Protein AF-A0A943JXM9-F1 (afdb_monomer)

Structure (mmCIF, N/CA/C/O backbone):
data_AF-A0A943JXM9-F1
#
_entry.id   AF-A0A943JXM9-F1
#
loop_
_atom_site.group_PDB
_atom_site.id
_atom_site.type_symbol
_atom_site.label_atom_id
_atom_site.label_alt_id
_atom_site.label_comp_id
_atom_site.label_asym_id
_atom_site.label_entity_id
_atom_site.label_seq_id
_atom_site.pdbx_PDB_ins_code
_atom_site.Cartn_x
_atom_site.Cartn_y
_atom_site.Cartn_z
_atom_site.occupancy
_atom_site.B_iso_or_equiv
_atom_site.auth_seq_id
_atom_site.auth_comp_id
_atom_site.auth_asym_id
_atom_site.auth_atom_id
_atom_site.pdbx_PDB_model_num
ATOM 1 N N . ILE A 1 1 ? 40.568 27.240 -37.301 1.00 51.12 1 ILE A N 1
ATOM 2 C CA . ILE A 1 1 ? 39.571 28.341 -37.347 1.00 51.12 1 ILE A CA 1
ATOM 3 C C . ILE A 1 1 ? 38.681 28.241 -38.597 1.00 51.12 1 ILE A C 1
ATOM 5 O O . ILE A 1 1 ? 37.474 28.136 -38.447 1.00 51.12 1 ILE A O 1
ATOM 9 N N . TRP A 1 2 ? 39.238 28.120 -39.808 1.00 40.12 2 TRP A N 1
ATOM 10 C CA . TRP A 1 2 ? 38.457 28.053 -41.062 1.00 40.12 2 TRP A CA 1
ATOM 11 C C . TRP A 1 2 ? 37.546 26.817 -41.264 1.00 40.12 2 TRP A C 1
ATOM 13 O O . TRP A 1 2 ? 36.494 26.941 -41.883 1.00 40.12 2 TRP A O 1
ATOM 23 N N . LYS A 1 3 ? 37.873 25.637 -40.709 1.00 48.12 3 LYS A N 1
ATOM 24 C CA . LYS A 1 3 ? 36.998 24.442 -40.805 1.00 48.12 3 LYS A CA 1
ATOM 25 C C . LYS A 1 3 ? 35.689 24.567 -40.007 1.00 48.12 3 LYS A C 1
ATOM 27 O O . LYS A 1 3 ? 34.666 24.054 -40.442 1.00 48.12 3 LYS A O 1
ATOM 32 N N . ASN A 1 4 ? 35.702 25.288 -38.883 1.00 49.12 4 ASN A N 1
ATOM 33 C CA . ASN A 1 4 ? 34.516 25.444 -38.031 1.00 49.12 4 ASN A CA 1
ATOM 34 C C . ASN A 1 4 ? 33.527 26.469 -38.605 1.00 49.12 4 ASN A C 1
ATOM 36 O O . ASN A 1 4 ? 32.322 26.293 -38.466 1.00 49.12 4 ASN A O 1
ATOM 40 N N . ALA A 1 5 ? 34.026 27.493 -39.306 1.00 45.16 5 ALA A N 1
ATOM 41 C CA . ALA A 1 5 ? 33.183 28.468 -39.995 1.00 45.16 5 ALA A CA 1
ATOM 42 C C . ALA A 1 5 ? 32.421 27.840 -41.178 1.00 45.16 5 ALA A C 1
ATOM 44 O O . ALA A 1 5 ? 31.245 28.128 -41.372 1.00 45.16 5 ALA A O 1
ATOM 45 N N . LYS A 1 6 ? 33.058 26.920 -41.919 1.00 47.16 6 LYS A N 1
ATOM 46 C CA . LYS A 1 6 ? 32.432 26.219 -43.050 1.00 47.16 6 LYS A CA 1
ATOM 47 C C . LYS A 1 6 ? 31.286 25.300 -42.609 1.00 47.16 6 LYS A C 1
ATOM 49 O O . LYS A 1 6 ? 30.190 25.404 -43.142 1.00 47.16 6 LYS A O 1
ATOM 54 N N . ASN A 1 7 ? 31.493 24.516 -41.548 1.00 55.12 7 ASN A N 1
ATOM 55 C CA . ASN A 1 7 ? 30.439 23.671 -40.977 1.00 55.12 7 ASN A CA 1
ATOM 56 C C . ASN A 1 7 ? 29.258 24.487 -40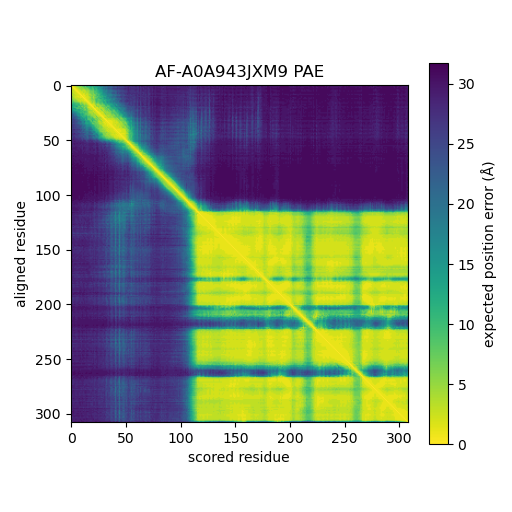.421 1.00 55.12 7 ASN A C 1
ATOM 58 O O . ASN A 1 7 ? 28.122 24.028 -40.474 1.00 55.12 7 ASN A O 1
ATOM 62 N N . GLY A 1 8 ? 29.508 25.693 -39.897 1.00 49.06 8 GLY A N 1
ATOM 63 C CA . GLY A 1 8 ? 28.446 26.596 -39.443 1.00 49.06 8 GLY A CA 1
ATOM 64 C C . GLY A 1 8 ? 27.587 27.129 -40.592 1.00 49.06 8 GLY A C 1
ATOM 65 O O . GLY A 1 8 ? 26.367 27.186 -40.463 1.00 49.06 8 GLY A O 1
ATOM 66 N N . ILE A 1 9 ? 28.211 27.466 -41.724 1.00 51.59 9 ILE A N 1
ATOM 67 C CA . ILE A 1 9 ? 27.524 27.981 -42.917 1.00 51.59 9 ILE A CA 1
ATOM 68 C C . ILE A 1 9 ? 26.753 26.862 -43.628 1.00 51.59 9 ILE A C 1
ATOM 70 O O . ILE A 1 9 ? 25.586 27.059 -43.957 1.00 51.59 9 ILE A O 1
ATOM 74 N N . ASP A 1 10 ? 27.334 25.670 -43.775 1.00 52.25 10 ASP A N 1
ATOM 75 C CA . ASP A 1 10 ? 26.663 24.524 -44.411 1.00 52.25 10 ASP A CA 1
ATOM 76 C C . ASP A 1 10 ? 25.426 24.066 -43.606 1.00 52.25 10 ASP A C 1
ATOM 78 O O . ASP A 1 10 ? 24.399 23.696 -44.178 1.00 52.25 10 ASP A O 1
ATOM 82 N N . ASN A 1 11 ? 25.476 24.177 -42.272 1.00 55.22 11 ASN A N 1
ATOM 83 C CA . ASN A 1 11 ? 24.358 23.864 -41.373 1.00 55.22 11 ASN A CA 1
ATOM 84 C C . ASN A 1 11 ? 23.283 24.972 -41.331 1.00 55.22 11 ASN A C 1
ATOM 86 O O . ASN A 1 11 ? 22.132 24.724 -40.974 1.00 55.22 11 ASN A O 1
ATOM 90 N N . LEU A 1 12 ? 23.641 26.206 -41.700 1.00 48.53 12 LEU A N 1
ATOM 91 C CA . LEU A 1 12 ? 22.684 27.296 -41.898 1.00 48.53 12 LEU A CA 1
ATOM 92 C C . LEU A 1 12 ? 21.976 27.142 -43.255 1.00 48.53 12 LEU A C 1
ATOM 94 O O . LEU A 1 12 ? 20.755 27.243 -43.338 1.00 48.53 12 LEU A O 1
ATOM 98 N N . VAL A 1 13 ? 22.732 26.832 -44.312 1.00 51.84 13 VAL A N 1
ATOM 99 C CA . VAL A 1 13 ? 22.218 26.646 -45.678 1.00 51.84 13 VAL A CA 1
ATOM 100 C C . VAL A 1 13 ? 21.310 25.416 -45.779 1.00 51.84 13 VAL A C 1
ATOM 102 O O . VAL A 1 13 ? 20.306 25.471 -46.485 1.00 51.84 13 VAL A O 1
ATOM 105 N N . SER A 1 14 ? 21.580 24.335 -45.037 1.00 53.16 14 SER A N 1
ATOM 106 C CA . SER A 1 14 ? 20.690 23.163 -45.000 1.00 53.16 14 SER A CA 1
ATOM 107 C C . SER A 1 14 ? 19.307 23.496 -44.419 1.00 53.16 14 SER A C 1
ATOM 109 O O . SER A 1 14 ? 18.295 23.081 -44.992 1.00 53.16 14 SER A O 1
ATOM 111 N N . LYS A 1 15 ? 19.254 24.324 -43.363 1.00 48.88 15 LYS A N 1
ATOM 112 C CA . LYS A 1 15 ? 18.016 24.810 -42.723 1.00 48.88 15 LYS A CA 1
ATOM 113 C C . LYS A 1 15 ? 17.205 25.762 -43.605 1.00 48.88 15 LYS A C 1
ATOM 115 O O . LYS A 1 15 ? 15.984 25.769 -43.507 1.00 48.88 15 LYS A O 1
ATOM 120 N N . PHE A 1 16 ? 17.863 26.522 -44.483 1.00 43.06 16 PHE A N 1
ATOM 121 C CA . PHE A 1 16 ? 17.211 27.413 -45.455 1.00 43.06 16 PHE A CA 1
ATOM 122 C C . PHE A 1 16 ? 17.051 26.797 -46.856 1.00 43.06 16 PHE A C 1
ATOM 124 O O . PHE A 1 16 ? 16.549 27.453 -47.770 1.00 43.06 16 PHE A O 1
ATOM 131 N N . SER A 1 17 ? 17.447 25.536 -47.055 1.00 47.91 17 SER A N 1
ATOM 132 C CA . SER A 1 17 ? 17.156 24.819 -48.298 1.00 47.91 17 SER A CA 1
ATOM 133 C C . SER A 1 17 ? 15.647 24.583 -48.419 1.00 47.91 17 SER A C 1
ATOM 135 O O . SER A 1 17 ? 14.967 24.407 -47.408 1.00 47.91 17 SER A O 1
ATOM 137 N N . LYS A 1 18 ? 15.105 24.527 -49.647 1.00 46.19 18 LYS A N 1
ATOM 138 C CA . LYS A 1 18 ? 13.669 24.256 -49.878 1.00 46.19 18 LYS A CA 1
ATOM 139 C C . LYS A 1 18 ? 13.172 23.034 -49.094 1.00 46.19 18 LYS A C 1
ATOM 141 O O . LYS A 1 18 ? 12.072 23.076 -48.567 1.00 46.19 18 LYS A O 1
ATOM 146 N N . LYS A 1 19 ? 14.010 22.000 -48.961 1.00 51.09 19 LYS A N 1
ATOM 147 C CA . LYS A 1 19 ? 13.705 20.778 -48.208 1.00 51.09 19 LYS A CA 1
ATOM 148 C C . LYS A 1 19 ? 13.716 20.993 -46.686 1.00 51.09 19 LYS A C 1
ATOM 150 O O . LYS A 1 19 ? 12.827 20.497 -46.011 1.00 51.09 19 LYS A O 1
ATOM 155 N N . GLY A 1 20 ? 14.657 21.782 -46.158 1.00 44.97 20 GLY A N 1
ATOM 156 C CA . GLY A 1 20 ? 14.716 22.135 -44.731 1.00 44.97 20 GLY A CA 1
ATOM 157 C C . GLY A 1 20 ? 13.580 23.062 -44.287 1.00 44.97 20 GLY A C 1
ATOM 158 O O . GLY A 1 20 ? 13.028 22.877 -43.204 1.00 44.97 20 GLY A O 1
ATOM 159 N N . ILE A 1 21 ? 13.175 24.005 -45.146 1.00 47.69 21 ILE A N 1
ATOM 160 C CA . ILE A 1 21 ? 11.996 24.862 -44.932 1.00 47.69 21 ILE A CA 1
ATOM 161 C C . ILE A 1 21 ? 10.713 24.023 -44.989 1.00 47.69 21 ILE A C 1
ATOM 163 O O . ILE A 1 21 ? 9.822 24.233 -44.171 1.00 47.69 21 ILE A O 1
ATOM 167 N N . GLN A 1 22 ? 10.632 23.050 -45.901 1.00 47.31 22 GLN A N 1
ATOM 168 C CA . GLN A 1 22 ? 9.487 22.146 -46.038 1.00 47.31 22 GLN A CA 1
ATOM 169 C C . GLN A 1 22 ? 9.353 21.190 -44.838 1.00 47.31 22 GLN A C 1
ATOM 171 O O . GLN A 1 22 ? 8.282 21.120 -44.252 1.00 47.31 22 GLN A O 1
ATOM 176 N N . GLU A 1 23 ? 10.439 20.568 -44.363 1.00 50.66 23 GLU A N 1
ATOM 177 C CA . GLU A 1 23 ? 10.420 19.729 -43.147 1.00 50.66 23 GLU A CA 1
ATOM 178 C C . GLU A 1 23 ? 10.102 20.528 -41.870 1.00 50.66 23 GLU A C 1
ATOM 180 O O . GLU A 1 23 ? 9.434 20.023 -40.965 1.00 50.66 23 GLU A O 1
ATOM 185 N N . THR A 1 24 ? 10.559 21.783 -41.764 1.00 50.81 24 THR A N 1
ATOM 186 C CA . THR A 1 24 ? 10.208 22.639 -40.615 1.00 50.81 24 THR A CA 1
ATOM 187 C C . THR A 1 24 ? 8.771 23.144 -40.683 1.00 50.81 24 THR A C 1
ATOM 189 O O . THR A 1 24 ? 8.120 23.192 -39.642 1.00 50.81 24 THR A O 1
ATOM 192 N N . THR A 1 25 ? 8.240 23.463 -41.868 1.00 44.56 25 THR A N 1
ATOM 193 C CA . THR A 1 25 ? 6.819 23.827 -42.024 1.00 44.56 25 THR A CA 1
ATOM 194 C C . THR A 1 25 ? 5.894 22.628 -41.843 1.00 44.56 25 THR A C 1
ATOM 196 O O . THR A 1 25 ? 4.902 22.768 -41.140 1.00 44.56 25 THR A O 1
ATOM 199 N N . GLU A 1 26 ? 6.228 21.441 -42.353 1.00 46.72 26 GLU A N 1
ATOM 200 C CA . GLU A 1 26 ? 5.449 20.210 -42.143 1.00 46.72 26 GLU A CA 1
ATOM 201 C C . GLU A 1 26 ? 5.414 19.799 -40.665 1.00 46.72 26 GLU A C 1
ATOM 203 O O . GLU A 1 26 ? 4.347 19.458 -40.151 1.00 46.72 26 GLU A O 1
ATOM 208 N N . ASN A 1 27 ? 6.533 19.917 -39.938 1.00 49.69 27 ASN A N 1
ATOM 209 C CA . ASN A 1 27 ? 6.545 19.684 -38.493 1.00 49.69 27 ASN A CA 1
ATOM 210 C C . ASN A 1 27 ? 5.743 20.746 -37.732 1.00 49.69 27 ASN A C 1
ATOM 212 O O . ASN A 1 27 ? 4.980 20.397 -36.833 1.00 49.69 27 ASN A O 1
ATOM 216 N N . LEU A 1 28 ? 5.861 22.031 -38.080 1.00 45.34 28 LEU A N 1
ATOM 217 C CA . LEU A 1 28 ? 5.117 23.095 -37.397 1.00 45.34 28 LEU A CA 1
ATOM 218 C C . LEU A 1 28 ? 3.603 22.980 -37.649 1.00 45.34 28 LEU A C 1
ATOM 220 O O . LEU A 1 28 ? 2.818 23.116 -36.712 1.00 45.34 28 LEU A O 1
ATOM 224 N N . ILE A 1 29 ? 3.201 22.668 -38.887 1.00 46.66 29 ILE A N 1
ATOM 225 C CA . ILE A 1 29 ? 1.807 22.418 -39.281 1.00 46.66 29 ILE A CA 1
ATOM 226 C C . ILE A 1 29 ? 1.280 21.173 -38.572 1.00 46.66 29 ILE A C 1
ATOM 228 O O . ILE A 1 29 ? 0.207 21.242 -37.987 1.00 46.66 29 ILE A O 1
ATOM 232 N N . SER A 1 30 ? 2.045 20.079 -38.523 1.00 50.81 30 SER A N 1
ATOM 233 C CA . SER A 1 30 ? 1.638 18.859 -37.811 1.00 50.81 30 SER A CA 1
ATOM 234 C C . SER A 1 30 ? 1.499 19.094 -36.308 1.00 50.81 30 SER A C 1
ATOM 236 O O . SER A 1 30 ? 0.550 18.612 -35.701 1.00 50.81 30 SER A O 1
ATOM 238 N N . THR A 1 31 ? 2.393 19.877 -35.696 1.00 48.62 31 THR A N 1
ATOM 239 C CA . THR A 1 31 ? 2.348 20.165 -34.251 1.00 48.62 31 THR A CA 1
ATOM 240 C C . THR A 1 31 ? 1.188 21.097 -33.894 1.00 48.62 31 THR A C 1
ATOM 242 O O . THR A 1 31 ? 0.544 20.911 -32.862 1.00 48.62 31 THR A O 1
ATOM 245 N N . ASN A 1 32 ? 0.897 22.086 -34.744 1.00 47.91 32 ASN A N 1
ATOM 246 C CA . ASN A 1 32 ? -0.242 22.983 -34.557 1.00 47.91 32 ASN A CA 1
ATOM 247 C C . ASN A 1 32 ? -1.566 22.281 -34.868 1.00 47.91 32 ASN A C 1
ATOM 249 O O . ASN A 1 32 ? -2.485 22.414 -34.072 1.00 47.91 32 ASN A O 1
ATOM 253 N N . MET A 1 33 ? -1.639 21.453 -35.915 1.00 44.12 33 MET A N 1
ATOM 254 C CA . MET A 1 33 ? -2.795 20.588 -36.175 1.00 44.12 33 MET A CA 1
ATOM 255 C C . MET A 1 33 ? -3.020 19.604 -35.028 1.00 44.12 33 MET A C 1
ATOM 257 O O . MET A 1 33 ? -4.146 19.467 -34.581 1.00 44.12 33 MET A O 1
ATOM 261 N N . LEU A 1 34 ? -1.978 18.969 -34.481 1.00 44.84 34 LEU A N 1
ATOM 262 C CA . LEU A 1 34 ? -2.110 18.091 -33.311 1.00 44.84 34 LEU A CA 1
ATOM 263 C C . LEU A 1 34 ? -2.599 18.849 -32.073 1.00 44.84 34 LEU A C 1
ATOM 265 O O . LEU A 1 34 ? -3.418 18.320 -31.328 1.00 44.84 34 LEU A O 1
ATOM 269 N N . LYS A 1 35 ? -2.144 20.088 -31.855 1.00 48.16 35 LYS A N 1
ATOM 270 C CA . LYS A 1 35 ? -2.635 20.942 -30.761 1.00 48.16 35 LYS A CA 1
ATOM 271 C C . LYS A 1 35 ? -4.068 21.418 -30.981 1.00 48.16 35 LYS A C 1
ATOM 273 O O . LYS A 1 35 ? -4.831 21.446 -30.022 1.00 48.16 35 LYS A O 1
ATOM 278 N N . GLU A 1 36 ? -4.442 21.766 -32.206 1.00 48.12 36 GLU A N 1
ATOM 279 C CA . GLU A 1 36 ? -5.811 22.142 -32.567 1.00 48.12 36 GLU A CA 1
ATOM 280 C C . GLU A 1 36 ? -6.753 20.941 -32.490 1.00 48.12 36 GLU A C 1
ATOM 282 O O . GLU A 1 36 ? -7.839 21.063 -31.937 1.00 48.12 36 GLU A O 1
ATOM 287 N N . MET A 1 37 ? -6.320 19.760 -32.934 1.00 43.59 37 MET A N 1
ATOM 288 C CA . MET A 1 37 ? -7.059 18.506 -32.786 1.00 43.59 37 MET A CA 1
ATOM 289 C C . MET A 1 37 ? -7.191 18.114 -31.316 1.00 43.59 37 MET A C 1
ATOM 291 O O . MET A 1 37 ? -8.287 17.773 -30.892 1.00 43.59 37 MET A O 1
ATOM 295 N N . ALA A 1 38 ? -6.130 18.217 -30.511 1.00 44.88 38 ALA A N 1
ATOM 296 C CA . ALA A 1 38 ? -6.197 17.945 -29.075 1.00 44.88 38 ALA A CA 1
ATOM 297 C C . ALA A 1 38 ? -7.075 18.968 -28.337 1.00 44.88 38 ALA A C 1
ATOM 299 O O . ALA A 1 38 ? -7.847 18.596 -27.457 1.00 44.88 38 ALA A O 1
ATOM 300 N N . GLY A 1 39 ? -7.005 20.247 -28.714 1.00 42.31 39 GLY A N 1
ATOM 301 C CA . GLY A 1 39 ? -7.858 21.307 -28.180 1.00 42.31 39 GLY A CA 1
ATOM 302 C C . GLY A 1 39 ? -9.323 21.135 -28.577 1.00 42.31 39 GLY A C 1
ATOM 303 O O . GLY A 1 39 ? -10.199 21.279 -27.731 1.00 42.31 39 GLY A O 1
ATOM 304 N N . SER A 1 40 ? -9.595 20.764 -29.829 1.00 44.53 40 SER A N 1
ATOM 305 C CA . SER A 1 40 ? -10.938 20.471 -30.336 1.00 44.53 40 SER A CA 1
ATOM 306 C C . SER A 1 40 ? -11.500 19.190 -29.732 1.00 44.53 40 SER A C 1
ATOM 308 O O . SER A 1 40 ? -12.686 19.143 -29.433 1.00 44.53 40 SER A O 1
ATOM 310 N N . PHE A 1 41 ? -10.669 18.171 -29.505 1.00 44.66 41 PHE A N 1
ATOM 311 C CA . PHE A 1 41 ? -11.076 16.932 -28.849 1.00 44.66 41 PHE A CA 1
ATOM 312 C C . PHE A 1 41 ? -11.373 17.176 -27.372 1.00 44.66 41 PHE A C 1
ATOM 314 O O . PHE A 1 41 ? -12.436 16.795 -26.902 1.00 44.66 41 PHE A O 1
ATOM 321 N N . LYS A 1 42 ? -10.500 17.904 -26.662 1.00 46.91 42 LYS A N 1
ATOM 322 C CA . LYS A 1 42 ? -10.740 18.313 -25.274 1.00 46.91 42 LYS A CA 1
ATOM 323 C C . LYS A 1 42 ? -12.000 19.163 -25.160 1.00 46.91 42 LYS A C 1
ATOM 325 O O . LYS A 1 42 ? -12.820 18.890 -24.301 1.00 46.91 42 LYS A O 1
ATOM 330 N N . LYS A 1 43 ? -12.187 20.149 -26.039 1.00 46.34 43 LYS A N 1
ATOM 331 C CA . LYS A 1 43 ? -13.388 20.990 -26.046 1.00 46.34 43 LYS A CA 1
ATOM 332 C C . LYS A 1 43 ? -14.643 20.178 -26.357 1.00 46.34 43 LYS A C 1
ATOM 334 O O . LYS A 1 43 ? -15.615 20.307 -25.639 1.00 46.34 43 LYS A O 1
ATOM 339 N N . SER A 1 44 ? -14.598 19.286 -27.347 1.00 46.00 44 SER A N 1
ATOM 340 C CA . SER A 1 44 ? -15.719 18.394 -27.651 1.00 46.00 44 SER A CA 1
ATOM 341 C C . SER A 1 44 ? -16.020 17.438 -26.493 1.00 46.00 44 SER A C 1
ATOM 343 O O . SER A 1 44 ? -17.178 17.111 -26.277 1.00 46.00 44 SER A O 1
ATOM 345 N N . PHE A 1 45 ? -15.007 17.002 -25.741 1.00 46.91 45 PHE A N 1
ATOM 346 C CA . PHE A 1 45 ? -15.162 16.132 -24.576 1.00 46.91 45 PHE A CA 1
ATOM 347 C C . PHE A 1 45 ? -15.716 16.892 -23.360 1.00 46.91 45 PHE A C 1
ATOM 349 O O . PHE A 1 45 ? -16.621 16.403 -22.701 1.00 46.91 45 PHE A O 1
ATOM 356 N N . GLU A 1 46 ? -15.243 18.114 -23.109 1.00 47.84 46 GLU A N 1
ATOM 357 C CA . GLU A 1 46 ? -15.771 19.033 -22.086 1.00 47.84 46 GLU A CA 1
ATOM 358 C C . GLU A 1 46 ? -17.204 19.473 -22.408 1.00 47.84 46 GLU A C 1
ATOM 360 O O . GLU A 1 46 ? -18.041 19.535 -21.515 1.00 47.84 46 GLU A O 1
ATOM 365 N N . ASP A 1 47 ? -17.514 19.721 -23.684 1.00 48.50 47 ASP A N 1
ATOM 366 C CA . ASP A 1 47 ? -18.871 20.013 -24.140 1.00 48.50 47 ASP A CA 1
ATOM 367 C C . ASP A 1 47 ? -19.776 18.798 -23.867 1.00 48.50 47 ASP A C 1
ATOM 369 O O . ASP A 1 47 ? -20.850 18.973 -23.305 1.00 48.50 47 ASP A O 1
ATOM 373 N N . ILE A 1 48 ? -19.319 17.567 -24.155 1.00 48.22 48 ILE A N 1
ATOM 374 C CA . ILE A 1 48 ? -20.029 16.307 -23.843 1.00 48.22 48 ILE A CA 1
ATOM 375 C C . ILE A 1 48 ? -20.212 16.098 -22.330 1.00 48.22 48 ILE A C 1
ATOM 377 O O . ILE A 1 48 ? -21.275 15.648 -21.906 1.00 48.22 48 ILE A O 1
ATOM 381 N N . LEU A 1 49 ? -19.216 16.423 -21.505 1.00 45.47 49 LEU A N 1
ATOM 382 C CA . LEU A 1 49 ? -19.296 16.273 -20.047 1.00 45.47 49 LEU A CA 1
ATOM 383 C C . LEU A 1 49 ? -20.188 17.345 -19.398 1.00 45.47 49 LEU A C 1
ATOM 385 O O . LEU A 1 49 ? -20.940 17.040 -18.474 1.00 45.47 49 LEU A O 1
ATOM 389 N N . ASN A 1 50 ? -20.194 18.572 -19.927 1.00 46.38 50 ASN A N 1
ATOM 390 C CA . ASN A 1 50 ? -21.085 19.652 -19.484 1.00 46.38 50 ASN A CA 1
ATOM 391 C C . ASN A 1 50 ? -22.546 19.482 -19.951 1.00 46.38 50 ASN A C 1
ATOM 393 O O . ASN A 1 50 ? -23.409 20.257 -19.540 1.00 46.38 50 ASN A O 1
ATOM 397 N N . PHE A 1 51 ? -22.870 18.444 -20.735 1.00 44.91 51 PHE A N 1
ATOM 398 C CA . PHE A 1 51 ? -24.258 18.013 -20.979 1.00 44.91 51 PHE A CA 1
ATOM 399 C C . PHE A 1 51 ? -24.893 17.273 -19.783 1.00 44.91 51 PHE A C 1
ATOM 401 O O . PHE A 1 51 ? -26.062 16.889 -19.855 1.00 44.91 51 PHE A O 1
ATOM 408 N N . GLY A 1 52 ? -24.172 17.117 -18.666 1.00 40.06 52 GLY A N 1
ATOM 409 C CA . GLY A 1 52 ? -24.610 16.416 -17.453 1.00 40.06 52 GLY A CA 1
ATOM 410 C C . GLY A 1 52 ? -25.877 16.936 -16.754 1.00 40.06 52 GLY A C 1
ATOM 411 O O . GLY A 1 52 ? -26.382 16.241 -15.879 1.00 40.06 52 GLY A O 1
ATOM 412 N N . GLU A 1 53 ? -26.452 18.080 -17.148 1.00 42.44 53 GLU A N 1
ATOM 413 C CA . GLU A 1 53 ? -27.739 18.547 -16.592 1.00 42.44 53 GLU A CA 1
ATOM 414 C C . GLU A 1 53 ? -28.867 18.763 -17.618 1.00 42.44 53 GLU A C 1
ATOM 416 O O . GLU A 1 53 ? -30.020 18.979 -17.229 1.00 42.44 53 GLU A O 1
ATOM 421 N N . HIS A 1 54 ? -28.622 18.616 -18.926 1.00 38.06 54 HIS A N 1
ATOM 422 C CA . HIS A 1 54 ? -29.668 18.771 -19.945 1.00 38.06 54 HIS A CA 1
ATOM 423 C C . HIS A 1 54 ? -29.643 17.629 -20.965 1.00 38.06 54 HIS A C 1
ATOM 425 O O . HIS A 1 54 ? -28.711 17.467 -21.745 1.00 38.06 54 HIS A O 1
ATOM 431 N N . ARG A 1 55 ? -30.722 16.834 -20.955 1.00 36.56 55 ARG A N 1
ATOM 432 C CA . ARG A 1 55 ? -30.957 15.678 -21.830 1.00 36.56 55 ARG A CA 1
ATOM 433 C C . ARG A 1 55 ? -30.697 16.014 -23.305 1.00 36.56 55 ARG A C 1
ATOM 435 O O . ARG A 1 55 ? -31.258 16.973 -23.832 1.00 36.56 55 ARG A O 1
ATOM 442 N N . LEU A 1 56 ? -29.904 15.176 -23.972 1.00 39.03 56 LEU A N 1
ATOM 443 C CA . LEU A 1 56 ? -29.670 15.221 -25.416 1.00 39.03 56 LEU A CA 1
ATOM 444 C C . LEU A 1 56 ? -30.997 15.046 -26.176 1.00 39.03 56 LEU A C 1
ATOM 446 O O . LEU A 1 56 ? -31.548 13.948 -26.232 1.00 39.03 56 LEU A O 1
ATOM 450 N N . ASN A 1 57 ? -31.500 16.115 -26.795 1.00 38.59 57 AS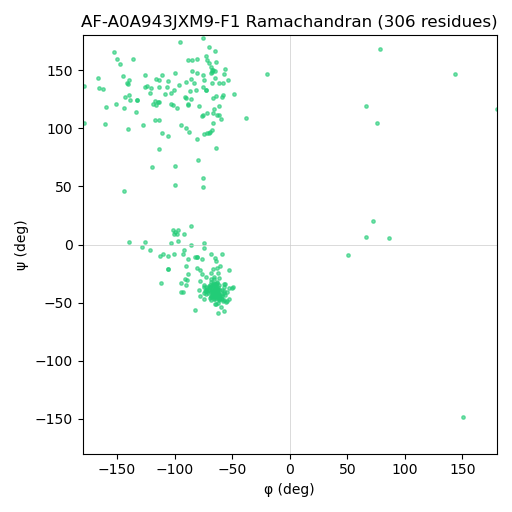N A N 1
ATOM 451 C CA . ASN A 1 57 ? -32.541 16.016 -27.816 1.00 38.59 57 ASN A CA 1
ATOM 452 C C . ASN A 1 57 ? -31.869 15.873 -29.188 1.00 38.59 57 ASN A C 1
ATOM 454 O O . ASN A 1 57 ? -31.433 16.856 -29.785 1.00 38.59 57 ASN A O 1
ATOM 458 N N . PHE A 1 58 ? -31.805 14.645 -29.704 1.00 40.69 58 PHE A N 1
ATOM 459 C CA . PHE A 1 58 ? -31.296 14.317 -31.043 1.00 40.69 58 PHE A CA 1
ATOM 460 C C . PHE A 1 58 ? -32.297 14.677 -32.155 1.00 40.69 58 PHE A C 1
ATOM 462 O O . PHE A 1 58 ? -32.700 13.835 -32.949 1.00 40.69 58 PHE A O 1
ATOM 469 N N . ALA A 1 59 ? -32.718 15.937 -32.236 1.00 39.28 59 ALA A N 1
ATOM 470 C CA . ALA A 1 59 ? -33.675 16.387 -33.252 1.00 39.28 59 ALA A CA 1
ATOM 471 C C . ALA A 1 59 ? -33.029 16.782 -34.602 1.00 39.28 59 ALA A C 1
ATOM 473 O O . ALA A 1 59 ? -33.672 17.456 -35.400 1.00 39.28 59 ALA A O 1
ATOM 474 N N . GLY A 1 60 ? -31.769 16.410 -34.872 1.00 37.66 60 GLY A N 1
ATOM 475 C CA . GLY A 1 60 ? -31.018 16.952 -36.019 1.00 37.66 60 GLY A CA 1
ATOM 476 C C . GLY A 1 60 ? -30.141 15.986 -36.817 1.00 37.66 60 GLY A C 1
ATOM 477 O O . GLY A 1 60 ? -29.486 16.436 -37.754 1.00 37.66 60 GLY A O 1
ATOM 478 N N . ILE A 1 61 ? -30.104 14.691 -36.493 1.00 38.31 61 ILE A N 1
ATOM 479 C CA . ILE A 1 61 ? -29.399 13.704 -37.326 1.00 38.31 61 ILE A CA 1
ATOM 480 C C . ILE A 1 61 ? -30.444 13.096 -38.259 1.00 38.31 61 ILE A C 1
ATOM 482 O O . ILE A 1 61 ? -31.288 12.321 -37.822 1.00 38.31 61 ILE A O 1
ATOM 486 N N . GLY A 1 62 ? -30.430 13.529 -39.521 1.00 38.28 62 GLY A N 1
ATOM 487 C CA . GLY A 1 62 ? -31.296 12.987 -40.567 1.00 38.28 62 GLY A CA 1
ATOM 488 C C . GLY A 1 62 ? -31.114 11.476 -40.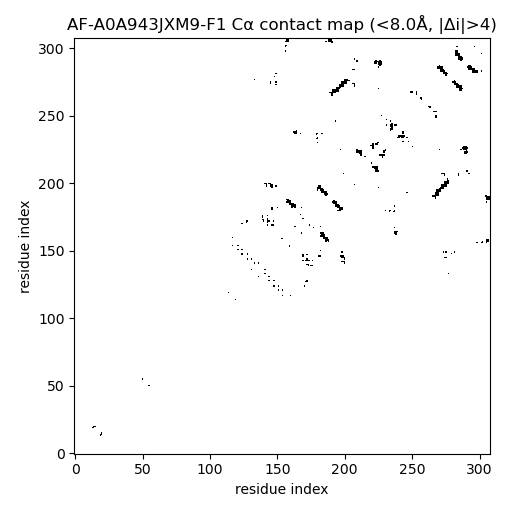728 1.00 38.28 62 GLY A C 1
ATOM 489 O O . GLY A 1 62 ? -30.019 10.956 -40.521 1.00 38.28 62 GLY A O 1
ATOM 490 N N . ASP A 1 63 ? -32.213 10.808 -41.075 1.00 40.75 63 ASP A N 1
ATOM 491 C CA . ASP A 1 63 ? -32.370 9.360 -41.222 1.00 40.75 63 ASP A CA 1
ATOM 492 C C . ASP A 1 63 ? -31.150 8.646 -41.834 1.00 40.75 63 ASP A C 1
ATOM 494 O O . ASP A 1 63 ? -30.898 8.714 -43.035 1.00 40.75 63 ASP A O 1
ATOM 498 N N . ILE A 1 64 ? -30.435 7.874 -41.012 1.00 41.97 64 ILE A N 1
ATOM 499 C CA . ILE A 1 64 ? -29.514 6.808 -41.453 1.00 41.97 64 ILE A CA 1
ATOM 500 C C . ILE A 1 64 ? -30.269 5.472 -41.311 1.00 41.97 64 ILE A C 1
ATOM 502 O O . ILE A 1 64 ? -29.848 4.558 -40.608 1.00 41.97 64 ILE A O 1
ATOM 506 N N . GLY A 1 65 ? -31.476 5.408 -41.880 1.00 40.25 65 GLY A N 1
ATOM 507 C CA . GLY A 1 65 ? -32.423 4.311 -41.649 1.00 40.25 65 GLY A CA 1
ATOM 508 C C . GLY A 1 65 ? -32.378 3.178 -42.674 1.00 40.25 65 GLY A C 1
ATOM 509 O O . GLY A 1 65 ? -32.564 2.022 -42.304 1.00 40.25 65 GLY A O 1
ATOM 510 N N . ASP A 1 66 ? -32.088 3.463 -43.945 1.00 39.09 66 ASP A N 1
ATOM 511 C CA . ASP A 1 66 ? -32.528 2.538 -45.003 1.00 39.09 66 ASP A CA 1
ATOM 512 C C . ASP A 1 66 ? -31.422 1.670 -45.630 1.00 39.09 66 ASP A C 1
ATOM 514 O O . ASP A 1 66 ? -31.716 0.591 -46.149 1.00 39.09 66 ASP A O 1
ATOM 518 N N . ASP A 1 67 ? -30.144 2.054 -45.536 1.00 37.69 67 ASP A N 1
ATOM 519 C CA . ASP A 1 67 ? -29.066 1.333 -46.241 1.00 37.69 67 ASP A CA 1
ATOM 520 C C . ASP A 1 67 ? -28.421 0.191 -45.434 1.00 37.69 67 ASP A C 1
ATOM 522 O O . ASP A 1 67 ? -27.819 -0.714 -46.014 1.00 37.69 67 ASP A O 1
ATOM 526 N N . ILE A 1 68 ? -28.571 0.167 -44.104 1.00 37.66 68 ILE A N 1
ATOM 527 C CA . ILE A 1 68 ? -27.962 -0.879 -43.256 1.00 37.66 68 ILE A CA 1
ATOM 528 C C . ILE A 1 68 ? -28.891 -2.100 -43.100 1.00 37.66 68 ILE A C 1
ATOM 530 O O . ILE A 1 68 ? -28.417 -3.224 -42.927 1.00 37.66 68 ILE A O 1
ATOM 534 N N . LEU A 1 69 ? -30.209 -1.925 -43.244 1.00 36.06 69 LEU A N 1
ATOM 535 C CA . LEU A 1 69 ? -31.202 -2.990 -43.038 1.00 36.06 69 LEU A CA 1
ATOM 536 C C . LEU A 1 69 ? -31.382 -3.950 -44.226 1.00 36.06 69 LEU A C 1
ATOM 538 O O . LEU A 1 69 ? -31.972 -5.015 -44.056 1.00 36.06 69 LEU A O 1
ATOM 542 N N . LYS A 1 70 ? -30.821 -3.655 -45.406 1.00 36.84 70 LYS A N 1
ATOM 543 C CA . LYS A 1 70 ? -30.944 -4.538 -46.582 1.00 36.84 70 LYS A CA 1
ATOM 544 C C . LYS A 1 70 ? -30.066 -5.792 -46.558 1.00 36.84 70 LYS A C 1
ATOM 546 O O . LYS A 1 70 ? -30.314 -6.699 -47.342 1.00 36.84 70 LYS A O 1
ATOM 551 N N . ASN A 1 71 ? -29.088 -5.885 -45.656 1.00 37.00 71 ASN A N 1
ATOM 552 C CA . ASN A 1 71 ? -28.134 -7.003 -45.644 1.00 37.00 71 ASN A CA 1
ATOM 553 C C . ASN A 1 71 ? -28.434 -8.100 -44.605 1.00 37.00 71 ASN A C 1
ATOM 555 O O . ASN A 1 71 ? -27.610 -8.993 -44.423 1.00 37.00 71 ASN A O 1
ATOM 559 N N . ILE A 1 72 ? -29.593 -8.070 -43.931 1.00 36.78 72 ILE A N 1
ATOM 560 C CA . ILE A 1 72 ? -29.953 -9.073 -42.903 1.00 36.78 72 ILE A CA 1
ATOM 561 C C . ILE A 1 72 ? -31.133 -9.981 -43.321 1.00 36.78 72 ILE A C 1
ATOM 563 O O . ILE A 1 72 ? -31.346 -11.024 -42.706 1.00 36.78 72 ILE A O 1
ATOM 567 N N . GLU A 1 73 ? -31.847 -9.703 -44.419 1.00 36.91 73 GLU A N 1
ATOM 568 C CA . GLU A 1 73 ? -32.996 -10.536 -44.840 1.00 36.91 73 GLU A CA 1
ATOM 569 C C . GLU A 1 73 ? -32.662 -11.777 -45.700 1.00 36.91 73 GLU A C 1
ATOM 571 O O . GLU A 1 73 ? -33.560 -12.564 -46.006 1.00 36.91 73 GLU A O 1
ATOM 576 N N . GLU A 1 74 ? -31.395 -12.048 -46.036 1.00 37.31 74 GLU A N 1
ATOM 577 C CA . GLU A 1 74 ? -31.033 -13.208 -46.881 1.00 37.31 74 GLU A CA 1
ATOM 578 C C . GLU A 1 74 ? -30.471 -14.435 -46.137 1.00 37.31 74 GLU A C 1
ATOM 580 O O . GLU A 1 74 ? -30.024 -15.393 -46.765 1.00 37.31 74 GLU A O 1
ATOM 585 N N . ALA A 1 75 ? -30.580 -14.502 -44.808 1.00 33.00 75 ALA A N 1
ATOM 586 C CA . ALA A 1 75 ? -30.271 -15.721 -44.052 1.00 33.00 75 ALA A CA 1
ATOM 587 C C . ALA A 1 75 ? -31.548 -16.500 -43.680 1.00 33.00 75 ALA A C 1
ATOM 589 O O . ALA A 1 75 ? -31.922 -16.617 -42.513 1.00 33.00 75 ALA A O 1
ATOM 590 N N . LYS A 1 76 ? -32.236 -17.068 -44.678 1.00 34.66 76 LYS A N 1
ATOM 591 C CA . LYS A 1 76 ? -33.277 -18.083 -44.437 1.00 34.66 76 LYS A CA 1
ATOM 592 C C . LYS A 1 76 ? -32.621 -19.394 -43.997 1.00 34.66 76 LYS A C 1
ATOM 594 O O . LYS A 1 76 ? -31.985 -20.060 -44.809 1.00 34.66 76 LYS A O 1
ATOM 599 N N . SER A 1 77 ? -32.842 -19.805 -42.746 1.00 29.45 77 SER A N 1
ATOM 600 C CA . SER A 1 77 ? -32.662 -21.200 -42.322 1.00 29.45 77 SER A CA 1
ATOM 601 C C . SER A 1 77 ? -34.027 -21.908 -42.247 1.00 29.45 77 SER A C 1
ATOM 603 O O . SER A 1 77 ? -34.984 -21.337 -41.714 1.00 29.45 77 SER A O 1
ATOM 605 N N . PRO A 1 78 ? -34.161 -23.125 -42.806 1.00 37.44 78 PRO A N 1
ATOM 606 C CA . PRO A 1 78 ? -35.431 -23.811 -42.984 1.00 37.44 78 PRO A CA 1
ATOM 607 C C . PRO A 1 78 ? -35.785 -24.631 -41.742 1.00 37.44 78 PRO A C 1
ATOM 609 O O . PRO A 1 78 ? -35.342 -25.763 -41.592 1.00 37.44 78 PRO A O 1
ATOM 612 N N . ASN A 1 79 ? -36.603 -24.078 -40.852 1.00 32.72 79 ASN A N 1
ATOM 613 C CA . ASN A 1 79 ? -37.707 -24.810 -40.221 1.00 32.72 79 ASN A CA 1
ATOM 614 C C . ASN A 1 79 ? -38.442 -23.896 -39.248 1.00 32.72 79 ASN A C 1
ATOM 616 O O . ASN A 1 79 ? -37.885 -23.417 -38.264 1.00 32.72 79 ASN A O 1
ATOM 620 N N . GLY A 1 80 ? -39.713 -23.655 -39.553 1.00 38.16 80 GLY A N 1
ATOM 621 C CA . GLY A 1 80 ? -40.563 -22.753 -38.801 1.00 38.16 80 GLY A CA 1
ATOM 622 C C . GLY A 1 80 ? -40.900 -23.250 -37.399 1.00 38.16 80 GLY A C 1
ATOM 623 O O . GLY A 1 80 ? -41.118 -24.439 -37.171 1.00 38.16 80 GLY A O 1
ATOM 624 N N . LYS A 1 81 ? -41.051 -22.288 -36.491 1.00 30.50 81 LYS A N 1
ATOM 625 C CA . LYS A 1 81 ? -42.146 -22.237 -35.519 1.00 30.50 81 LYS A CA 1
ATOM 626 C C . LYS A 1 81 ? -42.277 -20.803 -35.024 1.00 30.50 81 LYS A C 1
ATOM 628 O O . LYS A 1 81 ? -41.350 -20.229 -34.472 1.00 30.50 81 LYS A O 1
ATOM 633 N N . ASN A 1 82 ? -43.447 -20.249 -35.290 1.00 33.81 82 ASN A N 1
ATOM 634 C CA . ASN A 1 82 ? -43.872 -18.904 -34.960 1.00 33.81 82 ASN A CA 1
ATOM 635 C C . ASN A 1 82 ? -45.004 -19.066 -33.943 1.00 33.81 82 ASN A C 1
ATOM 637 O O . ASN A 1 82 ? -45.962 -19.762 -34.278 1.00 33.81 82 ASN A O 1
ATOM 641 N N . ILE A 1 83 ? -44.916 -18.491 -32.739 1.00 30.05 83 ILE A N 1
ATOM 642 C CA . ILE A 1 83 ? -46.092 -18.320 -31.869 1.00 30.05 83 ILE A CA 1
ATOM 643 C C . ILE A 1 83 ? -45.970 -16.995 -31.108 1.00 30.05 83 ILE A C 1
ATOM 645 O O . ILE A 1 83 ? -45.053 -16.789 -30.318 1.00 30.05 83 ILE A O 1
ATOM 649 N N . ASN A 1 84 ? -46.938 -16.124 -31.386 1.00 30.09 84 ASN A N 1
ATOM 650 C CA . ASN A 1 84 ? -47.183 -14.823 -30.779 1.00 30.09 84 ASN A CA 1
ATOM 651 C C . ASN A 1 84 ? -47.926 -14.923 -29.428 1.00 30.09 84 ASN A C 1
ATOM 653 O O . ASN A 1 84 ? -48.715 -15.841 -29.225 1.00 30.09 84 ASN A O 1
ATOM 657 N N . ASN A 1 85 ? -47.790 -13.847 -28.642 1.00 31.88 85 ASN A N 1
ATOM 658 C CA . ASN A 1 85 ? -48.766 -13.224 -27.728 1.00 31.88 85 ASN A CA 1
ATOM 659 C C . ASN A 1 85 ? -49.253 -13.968 -26.467 1.00 31.88 85 ASN A C 1
ATOM 661 O O . ASN A 1 85 ? -50.049 -14.897 -26.538 1.00 31.88 85 ASN A O 1
ATOM 665 N N . SER A 1 86 ? -48.982 -13.359 -25.304 1.00 27.33 86 SER A N 1
ATOM 666 C CA . SER A 1 86 ? -49.987 -13.211 -24.244 1.00 27.33 86 SER A CA 1
ATOM 667 C C . SER A 1 86 ? -49.891 -11.819 -23.620 1.00 27.33 86 SER A C 1
ATOM 669 O O . SER A 1 86 ? -48.828 -11.377 -23.192 1.00 27.33 86 SER A O 1
ATOM 671 N N . VAL A 1 87 ? -51.028 -11.135 -23.637 1.00 29.84 87 VAL A N 1
ATOM 672 C CA . VAL A 1 87 ? -51.332 -9.847 -23.013 1.00 29.84 87 VAL A CA 1
ATOM 673 C C . VAL A 1 87 ? -51.856 -10.131 -21.609 1.00 29.84 87 VAL A C 1
ATOM 675 O O . VAL A 1 87 ? -52.694 -11.012 -21.481 1.00 29.84 87 VAL A O 1
ATOM 678 N N . ASP A 1 88 ? -51.466 -9.337 -20.610 1.00 29.14 88 ASP A N 1
ATOM 679 C CA . ASP A 1 88 ? -52.324 -9.062 -19.452 1.00 29.14 88 ASP A CA 1
ATOM 680 C C . ASP A 1 88 ? -52.161 -7.604 -18.994 1.00 29.14 88 ASP A C 1
ATOM 682 O O . ASP A 1 88 ? -51.058 -7.094 -18.798 1.00 29.14 88 ASP A O 1
ATOM 686 N N . LYS A 1 89 ? -53.305 -6.919 -18.891 1.00 32.81 89 LYS A N 1
ATOM 687 C CA . LYS A 1 89 ? -53.495 -5.537 -18.428 1.00 32.81 89 LYS A CA 1
ATOM 688 C C . LYS A 1 89 ? -54.097 -5.564 -17.022 1.00 32.81 89 LYS A C 1
ATOM 690 O O . LYS A 1 89 ? -55.030 -6.330 -16.814 1.00 32.81 89 LYS A O 1
ATOM 695 N N . ASN A 1 90 ? -53.665 -4.660 -16.136 1.00 25.69 90 ASN A N 1
ATOM 696 C CA . ASN A 1 90 ? -54.502 -3.914 -15.166 1.00 25.69 90 ASN A CA 1
ATOM 697 C C . ASN A 1 90 ? -53.609 -2.944 -14.352 1.00 25.69 90 ASN A C 1
ATOM 699 O O . ASN A 1 90 ? -52.710 -3.385 -13.652 1.00 25.69 90 ASN A O 1
ATOM 703 N N . ASN A 1 91 ? -53.636 -1.633 -14.625 1.00 28.47 91 ASN A N 1
ATOM 704 C CA . ASN A 1 91 ? -54.485 -0.564 -14.049 1.00 28.47 91 ASN A CA 1
ATOM 705 C C . ASN A 1 91 ? -54.098 -0.092 -12.626 1.00 28.47 91 ASN A C 1
ATOM 707 O O . ASN A 1 91 ? -54.481 -0.722 -11.647 1.00 28.47 91 ASN A O 1
ATOM 711 N N . ASN A 1 92 ? -53.473 1.095 -12.514 1.00 27.22 92 ASN A N 1
ATOM 712 C CA . ASN A 1 92 ? -54.109 2.247 -11.851 1.00 27.22 92 ASN A CA 1
ATOM 713 C C . ASN A 1 92 ? -53.404 3.602 -12.091 1.00 27.22 92 ASN A C 1
ATOM 715 O O . ASN A 1 92 ? -52.186 3.701 -12.182 1.00 27.22 92 ASN A O 1
ATOM 719 N N . ASN A 1 93 ? -54.260 4.619 -12.208 1.00 28.91 93 ASN A N 1
ATOM 720 C CA . ASN A 1 93 ? -54.095 5.997 -12.683 1.00 28.91 93 ASN A CA 1
ATOM 721 C C . ASN A 1 93 ? -53.221 6.934 -11.822 1.00 28.91 93 ASN A C 1
ATOM 723 O O . ASN A 1 93 ? -53.359 6.944 -10.602 1.00 28.91 93 ASN A O 1
ATOM 727 N N . ASN A 1 94 ? -52.527 7.888 -12.464 1.00 27.41 94 ASN A N 1
ATOM 728 C CA . ASN A 1 94 ? -52.965 9.295 -12.418 1.00 27.41 94 ASN A CA 1
ATOM 729 C C . ASN A 1 94 ? -52.349 10.178 -13.523 1.00 27.41 94 ASN A C 1
ATOM 731 O O . ASN A 1 94 ? -51.157 10.136 -13.804 1.00 27.41 94 ASN A O 1
ATOM 735 N N . ASN A 1 95 ? -53.234 10.962 -14.144 1.00 28.77 95 ASN A N 1
ATOM 736 C CA . ASN A 1 95 ? -53.051 11.801 -15.328 1.00 28.77 95 ASN A CA 1
ATOM 737 C C . ASN A 1 95 ? -52.275 13.100 -15.057 1.00 28.77 95 ASN A C 1
ATOM 739 O O . ASN A 1 95 ? -52.540 13.771 -14.063 1.00 28.77 95 ASN A O 1
ATOM 743 N N . ASN A 1 96 ? -51.477 13.533 -16.043 1.00 27.16 96 ASN A N 1
ATOM 744 C CA . ASN A 1 96 ? -51.655 14.845 -16.684 1.00 27.16 96 ASN A CA 1
ATOM 745 C C . ASN A 1 96 ? -50.966 14.917 -18.071 1.00 27.16 96 ASN A C 1
ATOM 747 O O . ASN A 1 96 ? -49.751 15.029 -18.190 1.00 27.16 96 ASN A O 1
ATOM 751 N N . ASN A 1 97 ? -51.814 14.829 -19.103 1.00 30.14 97 ASN A N 1
ATOM 752 C CA . ASN A 1 97 ? -51.773 15.406 -20.463 1.00 30.14 97 ASN A CA 1
ATOM 753 C C . ASN A 1 97 ? -50.831 16.629 -20.648 1.00 30.14 97 ASN A C 1
ATOM 755 O O . ASN A 1 97 ? -50.767 17.465 -19.758 1.00 30.14 97 ASN A O 1
ATOM 759 N N . ASN A 1 98 ? -50.152 16.922 -21.769 1.00 29.02 98 ASN A N 1
ATOM 760 C CA . ASN A 1 98 ? -50.262 16.555 -23.189 1.00 29.02 98 ASN A CA 1
ATOM 761 C C . ASN A 1 98 ? -48.945 16.941 -23.906 1.00 29.02 98 ASN A C 1
ATOM 763 O O . ASN A 1 98 ? -48.517 18.086 -23.781 1.00 29.02 98 ASN A O 1
ATOM 767 N N . ASN A 1 99 ? -48.378 16.072 -24.747 1.00 29.62 99 ASN A N 1
ATOM 768 C CA . ASN A 1 99 ? -48.251 16.329 -26.191 1.00 29.62 99 ASN A CA 1
ATOM 769 C C . ASN A 1 99 ? -47.587 15.158 -26.922 1.00 29.62 99 ASN A C 1
ATOM 771 O O . ASN A 1 99 ? -46.628 14.541 -26.473 1.00 29.62 99 ASN A O 1
ATOM 775 N N . LYS A 1 100 ? -48.187 14.856 -28.066 1.00 34.38 100 LYS A N 1
ATOM 776 C CA . LYS A 1 100 ? -48.025 13.673 -28.898 1.00 34.38 100 LYS A CA 1
ATOM 777 C C . LYS A 1 100 ? -46.884 13.886 -29.894 1.00 34.38 100 LYS A C 1
ATOM 779 O O . LYS A 1 100 ? -46.995 14.749 -30.757 1.00 34.38 100 LYS A O 1
ATOM 784 N N . ALA A 1 101 ? -45.859 13.045 -29.825 1.00 28.48 101 ALA A N 1
ATOM 785 C CA . ALA A 1 101 ? -45.000 12.709 -30.956 1.00 28.48 101 ALA A CA 1
ATOM 786 C C . ALA A 1 101 ? -44.698 11.206 -30.873 1.00 28.48 101 ALA A C 1
ATOM 788 O O . ALA A 1 101 ? -43.889 10.759 -30.065 1.00 28.48 101 ALA A O 1
ATOM 789 N N . ASN A 1 102 ? -45.431 10.420 -31.664 1.00 35.28 102 ASN A N 1
ATOM 790 C CA . ASN A 1 102 ? -45.132 9.010 -31.885 1.00 35.28 102 ASN A CA 1
ATOM 791 C C . ASN A 1 102 ? -43.880 8.929 -32.763 1.00 35.28 102 ASN A C 1
ATOM 793 O O . ASN A 1 102 ? -43.998 8.988 -33.984 1.00 35.28 102 ASN A O 1
ATOM 797 N N . ASN A 1 103 ? -42.712 8.763 -32.149 1.00 33.03 103 ASN A N 1
ATOM 798 C CA . ASN A 1 103 ? -41.498 8.368 -32.852 1.00 33.03 103 ASN A CA 1
ATOM 799 C C . ASN A 1 103 ? -41.223 6.902 -32.516 1.00 33.03 103 ASN A C 1
ATOM 801 O O . ASN A 1 103 ? -40.587 6.594 -31.513 1.00 33.03 103 ASN A O 1
ATOM 805 N N . ASN A 1 104 ? -41.715 5.994 -33.361 1.00 36.38 104 ASN A N 1
ATOM 806 C CA . ASN A 1 104 ? -41.377 4.567 -33.324 1.00 36.38 104 ASN A CA 1
ATOM 807 C C . ASN A 1 104 ? -39.960 4.327 -33.886 1.00 36.38 104 ASN A C 1
ATOM 809 O O . ASN A 1 104 ? -39.768 3.487 -34.762 1.00 36.38 104 ASN A O 1
ATOM 813 N N . GLY A 1 105 ? -38.973 5.087 -33.415 1.00 33.91 105 GLY A N 1
ATOM 814 C CA . GLY A 1 105 ? -37.567 4.789 -33.650 1.00 33.91 105 GLY A CA 1
ATOM 815 C C . GLY A 1 105 ? -37.100 3.860 -32.542 1.00 33.91 105 GLY A C 1
ATOM 816 O O . GLY A 1 105 ? -37.199 4.218 -31.370 1.00 33.91 105 GLY A O 1
ATOM 817 N N . ALA A 1 106 ? -36.611 2.672 -32.892 1.00 38.59 106 ALA A N 1
ATOM 818 C CA . ALA A 1 106 ? -35.851 1.840 -31.968 1.00 38.59 106 ALA A CA 1
ATOM 819 C C . ALA A 1 106 ? -34.557 2.590 -31.608 1.00 38.59 106 ALA A C 1
ATOM 821 O O . ALA A 1 106 ? -33.520 2.411 -32.240 1.00 38.59 106 ALA A O 1
ATOM 822 N N . GLY A 1 107 ? -34.647 3.508 -30.645 1.00 33.69 107 GLY A N 1
ATOM 823 C CA . GLY A 1 107 ? -33.495 4.189 -30.085 1.00 33.69 107 GLY A CA 1
ATOM 824 C C . GLY A 1 107 ? -32.626 3.146 -29.403 1.00 33.69 107 GLY A C 1
ATOM 825 O O . GLY A 1 107 ? -33.033 2.559 -28.403 1.00 33.69 107 GLY A O 1
ATOM 826 N N . VAL A 1 108 ? -31.446 2.889 -29.961 1.00 37.81 108 VAL A N 1
ATOM 827 C CA . VAL A 1 108 ? -30.394 2.173 -29.245 1.00 37.81 108 VAL A CA 1
ATOM 828 C C . VAL A 1 108 ? -29.960 3.092 -28.110 1.00 37.81 108 VAL A C 1
ATOM 830 O O . VAL A 1 108 ? -29.303 4.107 -28.335 1.00 37.81 108 VAL A O 1
ATOM 833 N N . GLU A 1 109 ? -30.378 2.768 -26.892 1.00 33.09 109 GLU A N 1
ATOM 834 C CA . GLU A 1 109 ? -29.881 3.421 -25.690 1.00 33.09 109 GLU A CA 1
ATOM 835 C C . GLU A 1 109 ? -28.404 3.037 -25.527 1.00 33.09 109 GLU A C 1
ATOM 837 O O . GLU A 1 109 ? -28.067 1.937 -25.089 1.00 33.09 109 GLU A O 1
ATOM 842 N N . ILE A 1 110 ? -27.498 3.923 -25.948 1.00 35.88 110 ILE A N 1
ATOM 843 C CA . ILE A 1 110 ? -26.076 3.792 -25.633 1.00 35.88 110 ILE A CA 1
ATOM 844 C C . ILE A 1 110 ? -25.925 4.179 -24.164 1.00 35.88 110 ILE A C 1
ATOM 846 O O . ILE A 1 110 ? -25.805 5.355 -23.822 1.00 35.88 110 ILE A O 1
ATOM 850 N N . THR A 1 111 ? -25.944 3.185 -23.281 1.00 35.59 111 THR A N 1
ATOM 851 C CA . THR A 1 111 ? -25.532 3.377 -21.891 1.00 35.59 111 THR A CA 1
ATOM 852 C C . THR A 1 111 ? -24.024 3.620 -21.869 1.00 35.59 111 THR A C 1
ATOM 854 O O . THR A 1 111 ? -23.231 2.677 -21.894 1.00 35.59 111 THR A O 1
ATOM 857 N N . ILE A 1 112 ? -23.609 4.888 -21.825 1.00 38.34 112 ILE A N 1
ATOM 858 C CA . ILE A 1 112 ? -22.240 5.244 -21.447 1.00 38.34 112 ILE A CA 1
ATOM 859 C C . ILE A 1 112 ? -22.136 4.942 -19.953 1.00 38.34 112 ILE A C 1
AT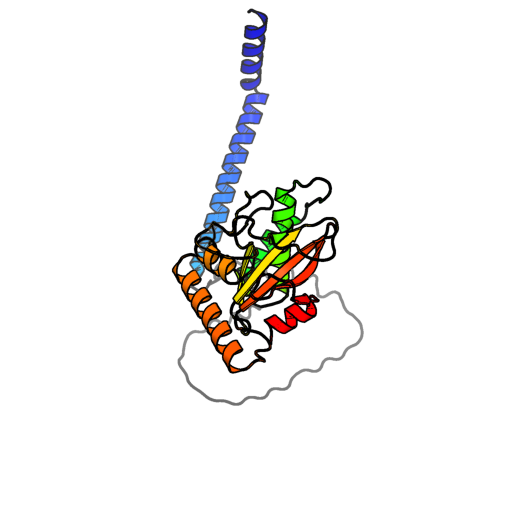OM 861 O O . ILE A 1 112 ? -22.581 5.726 -19.117 1.00 38.34 112 ILE A O 1
ATOM 865 N N . LYS A 1 113 ? -21.615 3.762 -19.607 1.00 41.44 113 LYS A N 1
ATOM 866 C CA . LYS A 1 113 ? -21.249 3.473 -18.222 1.00 41.44 113 LYS A CA 1
ATOM 867 C C . LYS A 1 113 ? -20.102 4.413 -17.866 1.00 41.44 113 LYS A C 1
ATOM 869 O O . LYS A 1 113 ? -19.049 4.349 -18.495 1.00 41.44 113 LYS A O 1
ATOM 874 N N . SER A 1 114 ? -20.310 5.305 -16.902 1.00 46.09 114 SER A N 1
ATOM 875 C CA . SER A 1 114 ? -19.198 5.989 -16.250 1.00 46.09 114 SER A CA 1
ATOM 876 C C . SER A 1 114 ? -18.344 4.915 -15.581 1.00 46.09 114 SER A C 1
ATOM 878 O O . SER A 1 114 ? -18.818 4.261 -14.651 1.00 46.09 114 SER A O 1
ATOM 880 N N . SER A 1 115 ? -17.133 4.687 -16.087 1.00 55.44 115 SER A N 1
ATOM 881 C CA . SER A 1 115 ? -16.180 3.809 -15.413 1.00 55.44 115 SER A CA 1
ATOM 882 C C . SER A 1 115 ? -15.853 4.368 -14.036 1.00 55.44 115 SER A C 1
ATOM 884 O O . SER A 1 115 ? -15.700 5.582 -13.880 1.00 55.44 115 SER A O 1
ATOM 886 N N . SER A 1 116 ? -15.766 3.489 -13.040 1.00 77.38 116 SER A N 1
ATOM 887 C CA . SER A 1 116 ? -15.326 3.891 -11.706 1.00 77.38 116 SER A CA 1
ATOM 888 C C . SER A 1 116 ? -13.870 4.371 -11.751 1.00 77.38 116 SER A C 1
ATOM 890 O O . SER A 1 116 ? -13.098 4.001 -12.641 1.00 77.38 116 SER A O 1
ATOM 892 N N . GLU A 1 117 ? -13.460 5.188 -10.779 1.00 79.38 117 GLU A N 1
ATOM 893 C CA . GLU A 1 117 ? -12.058 5.618 -10.659 1.00 79.38 117 GLU A CA 1
ATOM 894 C C . GLU A 1 117 ? -11.100 4.421 -10.537 1.00 79.38 117 GLU A C 1
ATOM 896 O O . GLU A 1 117 ? -9.998 4.452 -11.085 1.00 79.38 117 GLU A O 1
ATOM 901 N N . GLN A 1 118 ? -11.545 3.337 -9.889 1.00 83.94 118 GLN A N 1
ATOM 902 C CA . GLN A 1 118 ? -10.812 2.072 -9.808 1.00 83.94 118 GLN A CA 1
ATOM 903 C C . GLN A 1 118 ? -10.597 1.449 -11.198 1.00 83.94 118 GLN A C 1
ATOM 905 O O . GLN A 1 118 ? -9.475 1.068 -11.524 1.00 83.94 118 GLN A O 1
ATOM 910 N N . GLU A 1 119 ? -11.630 1.383 -12.048 1.00 84.56 119 GLU A N 1
ATOM 911 C CA . GLU A 1 119 ? -11.514 0.832 -13.408 1.00 84.56 119 GLU A CA 1
ATOM 912 C C . GLU A 1 119 ? -10.517 1.630 -14.258 1.00 84.56 119 GLU A C 1
ATOM 914 O O . GLU A 1 119 ? -9.646 1.053 -14.913 1.00 84.56 119 GLU A O 1
ATOM 919 N N . LEU A 1 120 ? -10.602 2.963 -14.213 1.00 88.50 120 LEU A N 1
ATOM 920 C CA . LEU A 1 120 ? -9.662 3.838 -14.919 1.00 88.50 120 LEU A CA 1
ATOM 921 C C . LEU A 1 120 ? -8.235 3.661 -14.397 1.00 88.50 120 LEU A C 1
ATOM 923 O O . LEU A 1 120 ? -7.284 3.625 -15.183 1.00 88.50 120 LEU A O 1
ATOM 927 N N . ARG A 1 121 ? -8.082 3.502 -13.081 1.00 92.88 121 ARG A N 1
ATOM 928 C CA . ARG A 1 121 ? -6.784 3.261 -12.462 1.00 92.88 121 ARG A CA 1
ATOM 929 C C . ARG A 1 121 ? -6.179 1.926 -12.877 1.00 92.88 121 ARG A C 1
ATOM 931 O O . ARG A 1 121 ? -4.983 1.876 -13.142 1.00 92.88 121 ARG A O 1
ATOM 938 N N . ILE A 1 122 ? -6.967 0.856 -12.932 1.00 92.62 122 ILE A N 1
ATOM 939 C CA . ILE A 1 122 ? -6.486 -0.461 -13.371 1.00 92.62 122 ILE A CA 1
ATOM 940 C C . ILE A 1 122 ? -5.931 -0.366 -14.797 1.00 92.62 122 ILE A C 1
ATOM 942 O O . ILE A 1 122 ? -4.830 -0.849 -15.060 1.00 92.62 122 ILE A O 1
ATOM 946 N N . VAL A 1 123 ? -6.644 0.326 -15.692 1.00 93.12 123 VAL A N 1
ATOM 947 C CA . VAL A 1 123 ? -6.195 0.553 -17.075 1.00 93.12 123 VAL A CA 1
ATOM 948 C C . VAL A 1 123 ? -4.905 1.377 -17.129 1.00 93.12 123 VAL A C 1
ATOM 950 O O . VAL A 1 123 ? -4.020 1.088 -17.939 1.00 93.12 123 VAL A O 1
ATOM 953 N N . ASP A 1 124 ? -4.775 2.403 -16.288 1.00 94.44 124 ASP A N 1
ATOM 954 C CA . ASP A 1 124 ? -3.540 3.184 -16.173 1.00 94.44 124 ASP A CA 1
ATOM 955 C C . ASP A 1 124 ? -2.371 2.305 -15.703 1.00 94.44 124 ASP A C 1
ATOM 957 O O . ASP A 1 124 ? -1.349 2.231 -16.386 1.00 94.44 124 ASP A O 1
ATOM 961 N N . ILE A 1 125 ? -2.551 1.538 -14.623 1.00 96.62 125 ILE A N 1
ATOM 962 C CA . ILE A 1 125 ? -1.540 0.600 -14.114 1.00 96.62 125 ILE A CA 1
ATOM 963 C C . ILE A 1 125 ? -1.104 -0.385 -15.203 1.00 96.62 125 ILE A C 1
ATOM 965 O O . ILE A 1 125 ? 0.098 -0.539 -15.434 1.00 96.62 125 ILE A O 1
ATOM 969 N N . ASP A 1 126 ? -2.050 -1.018 -15.904 1.00 95.50 126 ASP A N 1
ATOM 970 C CA . ASP A 1 126 ? -1.748 -1.963 -16.983 1.00 95.50 126 ASP A CA 1
ATOM 971 C C . ASP A 1 126 ? -0.889 -1.306 -18.073 1.00 95.50 126 ASP A C 1
ATOM 973 O O . ASP A 1 126 ? 0.083 -1.896 -18.553 1.00 95.50 126 ASP A O 1
ATOM 977 N N . ASN A 1 127 ? -1.174 -0.048 -18.419 1.00 95.25 127 ASN A N 1
ATOM 978 C CA . ASN A 1 127 ? -0.363 0.708 -19.370 1.00 95.25 127 ASN A CA 1
ATOM 979 C C . ASN A 1 127 ? 1.053 1.006 -18.866 1.00 95.25 127 ASN A C 1
ATOM 981 O O . ASN A 1 127 ? 1.982 0.975 -19.679 1.00 95.25 127 ASN A O 1
ATOM 985 N N . GLN A 1 128 ? 1.228 1.259 -17.568 1.00 96.38 128 GLN A N 1
ATOM 986 C CA . GLN A 1 128 ? 2.538 1.504 -16.956 1.00 96.38 128 GLN A CA 1
ATOM 987 C C . GLN A 1 128 ? 3.414 0.246 -16.912 1.00 96.38 128 GLN A C 1
ATOM 989 O O . GLN A 1 128 ? 4.637 0.332 -17.054 1.00 96.38 128 GLN A O 1
ATOM 994 N N . ILE A 1 129 ? 2.811 -0.932 -16.717 1.00 95.56 129 ILE A N 1
ATOM 995 C CA . ILE A 1 129 ? 3.559 -2.171 -16.457 1.00 95.56 129 ILE A CA 1
ATOM 996 C C . ILE A 1 129 ? 3.610 -3.156 -17.635 1.00 95.56 129 ILE A C 1
ATOM 998 O O . ILE A 1 129 ? 4.405 -4.096 -17.577 1.00 95.56 129 ILE A O 1
ATOM 1002 N N . LYS A 1 130 ? 2.841 -2.950 -18.717 1.00 94.44 130 LYS A N 1
ATOM 1003 C CA . LYS A 1 130 ? 2.760 -3.877 -19.873 1.00 94.44 130 LYS A CA 1
ATOM 1004 C C . LYS A 1 130 ? 4.105 -4.263 -20.494 1.00 94.44 130 LYS A C 1
ATOM 1006 O O . LYS A 1 130 ? 4.294 -5.411 -20.884 1.00 94.44 130 LYS A O 1
ATOM 1011 N N . ASP A 1 131 ? 5.048 -3.323 -20.556 1.00 92.69 131 ASP A N 1
ATOM 1012 C CA . ASP A 1 131 ? 6.364 -3.518 -21.180 1.00 92.69 131 ASP A CA 1
ATOM 1013 C C . ASP A 1 131 ? 7.464 -3.809 -20.142 1.00 92.69 131 ASP A C 1
ATOM 1015 O O . ASP A 1 131 ? 8.665 -3.791 -20.451 1.00 92.69 131 ASP A O 1
ATOM 1019 N N . PHE A 1 132 ? 7.083 -4.072 -18.885 1.00 95.31 132 PHE A N 1
ATOM 1020 C CA . PHE A 1 132 ? 8.033 -4.317 -17.810 1.00 95.31 132 PHE A CA 1
ATOM 1021 C C . PHE A 1 132 ? 8.890 -5.550 -18.101 1.00 95.31 132 PHE A C 1
ATOM 1023 O O . PHE A 1 132 ? 8.422 -6.684 -18.187 1.00 95.31 132 PHE A O 1
ATOM 1030 N N . ASN A 1 133 ? 10.203 -5.330 -18.189 1.00 95.06 133 ASN A N 1
ATOM 1031 C CA . ASN A 1 133 ? 11.172 -6.401 -18.348 1.00 95.06 133 ASN A CA 1
ATOM 1032 C C . ASN A 1 133 ? 12.066 -6.502 -17.101 1.00 95.06 133 ASN A C 1
ATOM 1034 O O . ASN A 1 133 ? 12.998 -5.702 -16.948 1.00 95.06 133 ASN A O 1
ATOM 1038 N N . PRO A 1 134 ? 11.893 -7.528 -16.248 1.00 93.94 134 PRO A N 1
ATOM 1039 C CA . PRO A 1 134 ? 12.633 -7.656 -14.993 1.00 93.94 134 PRO A CA 1
ATOM 1040 C C . PRO A 1 134 ? 14.152 -7.794 -15.190 1.00 93.94 134 PRO A C 1
ATOM 1042 O O . PRO A 1 134 ? 14.928 -7.460 -14.290 1.00 93.94 134 PRO A O 1
ATOM 1045 N N . SER A 1 135 ? 14.608 -8.269 -16.354 1.00 94.00 135 SER A N 1
ATOM 1046 C CA . SER A 1 135 ? 16.043 -8.387 -16.658 1.00 94.00 135 SER A CA 1
ATOM 1047 C C . SER A 1 135 ? 16.702 -7.048 -17.007 1.00 94.00 135 SER A C 1
ATOM 1049 O O . SER A 1 135 ? 17.899 -6.893 -16.780 1.00 94.00 135 SER A O 1
ATOM 1051 N N . LYS A 1 136 ? 15.926 -6.074 -17.501 1.00 95.75 136 LYS A N 1
ATOM 1052 C CA . LYS A 1 136 ? 16.406 -4.744 -17.917 1.00 95.75 136 LYS A CA 1
ATOM 1053 C C . LYS A 1 136 ? 16.041 -3.640 -16.922 1.00 95.75 136 LYS A C 1
ATOM 1055 O O . LYS A 1 136 ? 16.693 -2.603 -16.901 1.00 95.75 136 LYS A O 1
ATOM 1060 N N . ALA A 1 137 ? 15.024 -3.873 -16.095 1.00 95.19 137 ALA A N 1
ATOM 1061 C CA . ALA A 1 137 ? 14.510 -2.891 -15.157 1.00 95.19 137 ALA A CA 1
ATOM 1062 C C . ALA A 1 137 ? 15.511 -2.558 -14.044 1.00 95.19 137 ALA A C 1
ATOM 1064 O O . ALA A 1 137 ? 16.159 -3.440 -13.451 1.00 95.19 137 ALA A O 1
ATOM 1065 N N . THR A 1 138 ? 15.581 -1.270 -13.721 1.00 95.31 138 THR A N 1
ATOM 1066 C CA . THR A 1 138 ? 16.333 -0.748 -12.579 1.00 95.31 138 THR A CA 1
ATOM 1067 C C . THR A 1 138 ? 15.736 -1.239 -11.258 1.00 95.31 138 THR A C 1
ATOM 1069 O O . THR A 1 138 ? 14.627 -1.772 -11.198 1.00 95.31 138 THR A O 1
ATOM 1072 N N . ARG A 1 139 ? 16.472 -1.064 -10.154 1.00 92.75 139 ARG A N 1
ATOM 1073 C CA . ARG A 1 139 ? 15.945 -1.370 -8.814 1.00 92.75 139 ARG A CA 1
ATOM 1074 C C . ARG A 1 139 ? 14.719 -0.513 -8.468 1.00 92.75 139 ARG A C 1
ATOM 1076 O O . ARG A 1 139 ? 13.833 -1.024 -7.796 1.00 92.75 139 ARG A O 1
ATOM 1083 N N . LEU A 1 140 ? 14.691 0.739 -8.930 1.00 93.56 140 LEU A N 1
ATOM 1084 C CA . LEU A 1 140 ? 13.561 1.655 -8.768 1.00 93.56 140 LEU A CA 1
ATOM 1085 C C . LEU A 1 140 ? 12.320 1.100 -9.472 1.00 93.56 140 LEU A C 1
ATOM 1087 O O . LEU A 1 140 ? 11.352 0.760 -8.808 1.00 93.56 140 LEU A O 1
ATOM 1091 N N . GLN A 1 141 ? 12.420 0.869 -10.783 1.00 95.69 141 GLN A N 1
ATOM 1092 C CA . GLN A 1 141 ? 11.323 0.327 -11.595 1.00 95.69 141 GLN A CA 1
ATOM 1093 C C . GLN A 1 141 ? 10.802 -1.011 -11.068 1.00 95.69 141 GLN A C 1
ATOM 1095 O O . GLN A 1 141 ? 9.620 -1.295 -11.165 1.00 95.69 141 GLN A O 1
ATOM 1100 N N . LYS A 1 142 ? 11.675 -1.847 -10.499 1.00 95.31 142 LYS A N 1
ATOM 1101 C CA . LYS A 1 142 ? 11.272 -3.093 -9.835 1.00 95.31 142 LYS A CA 1
ATOM 1102 C C . LYS A 1 142 ? 10.428 -2.851 -8.589 1.00 95.31 142 LYS A C 1
ATOM 1104 O O . LYS A 1 142 ? 9.453 -3.564 -8.397 1.00 95.31 142 LYS A O 1
ATOM 1109 N N . GLY A 1 143 ? 10.815 -1.892 -7.747 1.00 93.62 143 GLY A N 1
ATOM 1110 C CA . GLY A 1 143 ? 10.018 -1.485 -6.587 1.00 93.62 143 GLY A CA 1
ATOM 1111 C C . GLY A 1 143 ? 8.649 -0.975 -7.024 1.00 93.62 143 GLY A C 1
ATOM 1112 O O . GLY A 1 143 ? 7.642 -1.556 -6.636 1.00 93.62 143 GLY A O 1
ATOM 1113 N N . ASN A 1 144 ? 8.647 -0.007 -7.940 1.00 96.19 144 ASN A N 1
ATOM 1114 C CA . ASN A 1 144 ? 7.440 0.613 -8.483 1.00 96.19 144 ASN A CA 1
ATOM 1115 C C . ASN A 1 144 ? 6.517 -0.412 -9.165 1.00 96.19 144 ASN A C 1
ATOM 1117 O O . ASN A 1 144 ? 5.318 -0.421 -8.929 1.00 96.19 144 ASN A O 1
ATOM 1121 N N . TYR A 1 145 ? 7.070 -1.344 -9.950 1.00 96.62 145 TYR A N 1
ATOM 1122 C CA . TYR A 1 145 ? 6.307 -2.455 -10.528 1.00 96.62 145 TYR A CA 1
ATOM 1123 C C . TYR A 1 145 ? 5.615 -3.301 -9.455 1.00 96.62 145 TYR A C 1
ATOM 1125 O O . TYR A 1 145 ? 4.470 -3.705 -9.627 1.00 96.62 145 TYR A O 1
ATOM 1133 N N . GLY A 1 146 ? 6.311 -3.579 -8.348 1.00 95.88 146 GLY A N 1
ATOM 1134 C CA . GLY A 1 146 ? 5.736 -4.319 -7.233 1.00 95.88 146 GLY A CA 1
ATOM 1135 C C . GLY A 1 146 ? 4.543 -3.593 -6.616 1.00 95.88 146 GLY A C 1
ATOM 1136 O O . GLY A 1 146 ? 3.524 -4.227 -6.351 1.00 95.88 146 GLY A O 1
ATOM 1137 N N . GLU A 1 147 ? 4.666 -2.290 -6.373 1.00 96.50 147 GLU A N 1
ATOM 1138 C CA . GLU A 1 147 ? 3.607 -1.450 -5.799 1.00 96.50 147 GLU A CA 1
ATOM 1139 C C . GLU A 1 147 ? 2.400 -1.352 -6.739 1.00 96.50 147 GLU A C 1
ATOM 1141 O O . GLU A 1 147 ? 1.301 -1.723 -6.336 1.00 96.50 147 GLU A O 1
ATOM 1146 N N . LEU A 1 148 ? 2.617 -1.005 -8.013 1.00 97.25 148 LEU A N 1
ATOM 1147 C CA . LEU A 1 148 ? 1.558 -0.904 -9.028 1.00 97.25 148 LEU A CA 1
ATOM 1148 C C . LEU A 1 148 ? 0.807 -2.228 -9.220 1.00 97.25 148 LEU A C 1
ATOM 1150 O O . LEU A 1 148 ? -0.421 -2.255 -9.212 1.00 97.25 148 LEU A O 1
ATOM 1154 N N . LEU A 1 149 ? 1.529 -3.346 -9.356 1.00 97.50 149 LEU A N 1
ATOM 1155 C CA . LEU A 1 149 ? 0.887 -4.650 -9.518 1.00 97.50 149 LEU A CA 1
ATOM 1156 C C . LEU A 1 149 ? 0.101 -5.050 -8.265 1.00 97.50 149 LEU A C 1
ATOM 1158 O O . LEU A 1 149 ? -0.985 -5.610 -8.381 1.00 97.50 149 LEU A O 1
ATOM 1162 N N . THR A 1 150 ? 0.633 -4.750 -7.078 1.00 97.38 150 THR A N 1
ATOM 1163 C CA . THR A 1 150 ? -0.081 -5.013 -5.822 1.00 97.38 150 THR A CA 1
ATOM 1164 C C . THR A 1 150 ? -1.349 -4.177 -5.745 1.00 97.38 150 THR A C 1
ATOM 1166 O O . THR A 1 150 ? -2.394 -4.722 -5.425 1.00 97.38 150 THR A O 1
ATOM 1169 N N . GLU A 1 151 ? -1.293 -2.889 -6.087 1.00 97.69 151 GLU A N 1
ATOM 1170 C CA . GLU A 1 151 ? -2.474 -2.024 -6.113 1.00 97.69 151 GLU A CA 1
ATOM 1171 C C . GLU A 1 151 ? -3.564 -2.585 -7.035 1.00 97.69 151 GLU A C 1
ATOM 1173 O O . GLU A 1 151 ? -4.713 -2.716 -6.614 1.00 97.69 151 GLU A O 1
ATOM 1178 N N . LYS A 1 152 ? -3.195 -2.987 -8.257 1.00 97.06 152 LYS A N 1
ATOM 1179 C CA . LYS A 1 152 ? -4.128 -3.611 -9.199 1.00 97.06 152 LYS A CA 1
ATOM 1180 C C . LYS A 1 152 ? -4.768 -4.870 -8.615 1.00 97.06 152 LYS A C 1
ATOM 1182 O O . LYS A 1 152 ? -5.983 -5.023 -8.682 1.00 97.06 152 LYS A O 1
ATOM 1187 N N . GLU A 1 153 ? -3.969 -5.775 -8.051 1.00 96.94 153 GLU A N 1
ATOM 1188 C CA . GLU A 1 153 ? -4.518 -7.004 -7.481 1.00 96.94 153 GLU A CA 1
ATOM 1189 C C . GLU A 1 153 ? -5.425 -6.738 -6.276 1.00 96.94 153 GLU A C 1
ATOM 1191 O O . GLU A 1 153 ? -6.411 -7.446 -6.109 1.00 96.94 153 GLU A O 1
ATOM 1196 N N . MET A 1 154 ? -5.134 -5.724 -5.457 1.00 97.06 154 MET A N 1
ATOM 1197 C CA . MET A 1 154 ? -6.002 -5.339 -4.342 1.00 97.06 154 MET A CA 1
ATOM 1198 C C . MET A 1 154 ? -7.386 -4.883 -4.833 1.00 97.06 154 MET A C 1
ATOM 1200 O O . MET A 1 154 ? -8.380 -5.334 -4.266 1.00 97.06 154 MET A O 1
ATOM 1204 N N . TYR A 1 155 ? -7.471 -4.095 -5.914 1.00 95.44 155 TYR A N 1
ATOM 1205 C CA . TYR A 1 155 ? -8.763 -3.755 -6.536 1.00 95.44 155 TYR A CA 1
ATOM 1206 C C . TYR A 1 155 ? -9.489 -4.977 -7.113 1.00 95.44 155 TYR A C 1
ATOM 1208 O O . TYR A 1 155 ? -10.707 -5.074 -7.009 1.00 95.44 155 TYR A O 1
ATOM 1216 N N . ASP A 1 156 ? -8.758 -5.939 -7.687 1.00 93.50 156 ASP A N 1
ATOM 1217 C CA . ASP A 1 156 ? -9.365 -7.188 -8.169 1.00 93.50 156 ASP A CA 1
ATOM 1218 C C . ASP A 1 156 ? -9.937 -8.026 -6.998 1.00 93.50 156 ASP A C 1
ATOM 1220 O O . ASP A 1 156 ? -10.879 -8.805 -7.176 1.00 93.50 156 ASP A O 1
ATOM 1224 N N . MET A 1 157 ? -9.366 -7.892 -5.793 1.00 94.69 157 MET A N 1
ATOM 1225 C CA . MET A 1 157 ? -9.719 -8.713 -4.632 1.00 94.69 157 MET A CA 1
ATOM 1226 C C . MET A 1 157 ? -10.856 -8.149 -3.772 1.00 94.69 157 MET A C 1
ATOM 1228 O O . MET A 1 157 ? -11.606 -8.947 -3.200 1.00 94.69 157 MET A O 1
ATOM 1232 N N . GLY A 1 158 ? -11.023 -6.828 -3.689 1.00 93.81 158 GLY A N 1
ATOM 1233 C CA . GLY A 1 158 ? -12.030 -6.188 -2.837 1.00 93.81 158 GLY A CA 1
ATOM 1234 C C . GLY A 1 158 ? -12.488 -4.823 -3.348 1.00 93.81 158 GLY A C 1
ATOM 1235 O O . GLY A 1 158 ? -11.841 -4.220 -4.201 1.00 93.81 158 GLY A O 1
ATOM 1236 N N . ASP A 1 159 ? -13.601 -4.327 -2.804 1.00 94.31 159 ASP A N 1
ATOM 1237 C CA . ASP A 1 159 ? -14.081 -2.971 -3.087 1.00 94.31 159 ASP A CA 1
ATOM 1238 C C . ASP A 1 159 ? -13.299 -1.960 -2.236 1.00 94.31 159 ASP A C 1
ATOM 1240 O O . ASP A 1 159 ? -13.633 -1.680 -1.082 1.00 94.31 159 ASP A O 1
ATOM 1244 N N . LEU A 1 160 ? -12.195 -1.470 -2.803 1.00 95.06 160 LEU A N 1
ATOM 1245 C CA . LEU A 1 160 ? -11.187 -0.688 -2.094 1.00 95.06 160 LEU A CA 1
ATOM 1246 C C . LEU A 1 160 ? -10.994 0.703 -2.699 1.00 95.06 160 LEU A C 1
ATOM 1248 O O . LEU A 1 160 ? -10.800 0.864 -3.901 1.00 95.06 160 LEU A O 1
ATOM 1252 N N . GLU A 1 161 ? -10.933 1.721 -1.854 1.00 95.38 161 GLU A N 1
ATOM 1253 C CA . GLU A 1 161 ? -10.558 3.086 -2.224 1.00 95.38 161 GLU A CA 1
ATOM 1254 C C . GLU A 1 161 ? -9.118 3.353 -1.769 1.00 95.38 161 GLU A C 1
ATOM 1256 O O . GLU A 1 161 ? -8.826 3.257 -0.579 1.00 95.38 161 GLU A O 1
ATOM 1261 N N . ASN A 1 162 ? -8.200 3.687 -2.683 1.00 96.06 162 ASN A N 1
ATOM 1262 C CA . ASN A 1 162 ? -6.858 4.130 -2.290 1.00 96.06 162 ASN A CA 1
ATOM 1263 C C . ASN A 1 162 ? -6.935 5.567 -1.764 1.00 96.06 162 ASN A C 1
ATOM 1265 O O . ASN A 1 162 ? -7.190 6.493 -2.531 1.00 96.06 162 ASN A O 1
ATOM 1269 N N . ILE A 1 163 ? -6.700 5.731 -0.463 1.00 96.94 163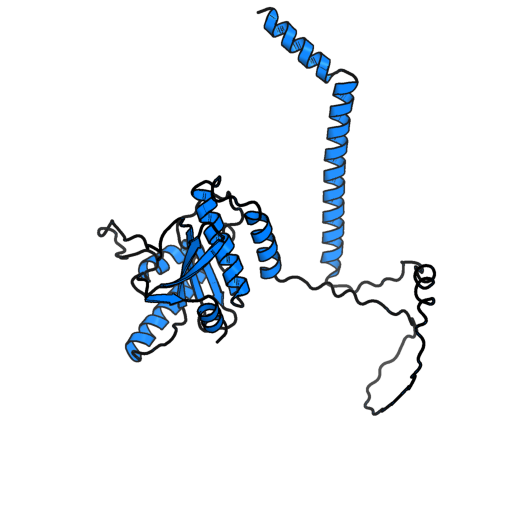 ILE A N 1
ATOM 1270 C CA . ILE A 1 163 ? -6.874 7.000 0.259 1.00 96.94 163 ILE A CA 1
ATOM 1271 C C . ILE A 1 163 ? -5.565 7.780 0.436 1.00 96.94 163 ILE A C 1
ATOM 1273 O O . ILE A 1 163 ? -5.511 8.742 1.204 1.00 96.94 163 ILE A O 1
ATOM 1277 N N . MET A 1 164 ? -4.487 7.350 -0.221 1.00 95.94 164 MET A N 1
ATOM 1278 C CA . MET A 1 164 ? -3.218 8.070 -0.177 1.00 95.94 164 MET A CA 1
ATOM 1279 C C . MET A 1 164 ? -3.317 9.420 -0.883 1.00 95.94 164 MET A C 1
ATOM 1281 O O . MET A 1 164 ? -4.056 9.587 -1.854 1.00 95.94 164 MET A O 1
ATOM 1285 N N . LEU A 1 165 ? -2.518 10.378 -0.414 1.00 95.25 165 LEU A N 1
ATOM 1286 C CA . LEU A 1 165 ? -2.369 11.669 -1.072 1.00 95.25 165 LEU A CA 1
ATOM 1287 C C . LEU A 1 165 ? -1.895 11.477 -2.518 1.00 95.25 165 LEU A C 1
ATOM 1289 O O . LEU A 1 165 ? -1.021 10.659 -2.810 1.00 95.25 165 LEU A O 1
ATOM 1293 N N . ASP A 1 166 ? -2.464 12.261 -3.429 1.00 90.81 166 ASP A N 1
ATOM 1294 C CA . ASP A 1 166 ? -2.256 12.104 -4.870 1.00 90.81 166 ASP A CA 1
ATOM 1295 C C . ASP A 1 166 ? -0.811 12.406 -5.326 1.00 90.81 166 ASP A C 1
ATOM 1297 O O . ASP A 1 166 ? -0.378 11.960 -6.388 1.00 90.81 166 ASP A O 1
ATOM 1301 N N . ASP A 1 167 ? -0.041 13.156 -4.537 1.00 89.00 167 ASP A N 1
ATOM 1302 C CA . ASP A 1 167 ? 1.387 13.419 -4.756 1.00 89.00 167 ASP A CA 1
ATOM 1303 C C . ASP A 1 167 ? 2.316 12.367 -4.124 1.00 89.00 167 ASP A C 1
ATOM 1305 O O . ASP A 1 167 ? 3.505 12.326 -4.449 1.00 89.00 167 ASP A O 1
ATOM 1309 N N . VAL A 1 168 ? 1.778 11.510 -3.255 1.00 91.00 168 VAL A N 1
ATOM 1310 C CA . VAL A 1 168 ? 2.485 10.376 -2.640 1.00 91.00 168 VAL A CA 1
ATOM 1311 C C . VAL A 1 168 ? 2.245 9.102 -3.439 1.00 91.00 168 VAL A C 1
ATOM 1313 O O . VAL A 1 168 ? 3.173 8.323 -3.656 1.00 91.00 168 VAL A O 1
ATOM 1316 N N . ARG A 1 169 ? 1.005 8.899 -3.893 1.00 91.19 169 ARG A N 1
ATOM 1317 C CA . ARG A 1 169 ? 0.599 7.736 -4.676 1.00 91.19 169 ARG A CA 1
ATOM 1318 C C . ARG A 1 169 ? 1.425 7.635 -5.955 1.00 91.19 169 ARG A C 1
ATOM 1320 O O . ARG A 1 169 ? 1.480 8.564 -6.759 1.00 91.19 169 ARG A O 1
ATOM 1327 N N . LEU A 1 170 ? 2.020 6.469 -6.163 1.00 93.56 170 LEU A N 1
ATOM 1328 C CA . LEU A 1 170 ? 2.816 6.164 -7.343 1.00 93.56 170 LEU A CA 1
ATOM 1329 C C . LEU A 1 170 ? 1.954 6.192 -8.611 1.00 93.56 170 LEU A C 1
ATOM 1331 O O . LEU A 1 170 ? 0.939 5.507 -8.660 1.00 93.56 170 LEU A O 1
ATOM 1335 N N . LYS A 1 171 ? 2.340 6.926 -9.657 1.00 91.50 171 LYS A N 1
ATOM 1336 C CA . LYS A 1 171 ? 1.567 7.033 -10.912 1.00 91.50 171 LYS A CA 1
ATOM 1337 C C . LYS A 1 171 ? 2.270 6.378 -12.092 1.00 91.50 171 LYS A C 1
ATOM 1339 O O . LYS A 1 171 ? 1.604 5.802 -12.943 1.00 91.50 171 LYS A O 1
ATOM 1344 N N . ASP A 1 172 ? 3.597 6.423 -12.116 1.00 93.12 172 ASP A N 1
ATOM 1345 C CA . ASP A 1 172 ? 4.434 5.927 -13.208 1.00 93.12 172 ASP A CA 1
ATOM 1346 C C . ASP A 1 172 ? 5.485 4.934 -12.693 1.00 93.12 172 ASP A C 1
ATOM 1348 O O . ASP A 1 172 ? 6.063 5.074 -11.612 1.00 93.12 172 ASP A O 1
ATOM 1352 N N . ILE A 1 173 ? 5.813 3.930 -13.505 1.00 95.19 173 ILE A N 1
ATOM 1353 C CA . ILE A 1 173 ? 6.861 2.954 -13.173 1.00 95.19 173 ILE A CA 1
ATOM 1354 C C . ILE A 1 173 ? 8.253 3.594 -12.985 1.00 95.19 173 ILE A C 1
ATOM 1356 O O . ILE A 1 173 ? 9.144 2.994 -12.378 1.00 95.19 173 ILE A O 1
ATOM 1360 N N . ASN A 1 174 ? 8.456 4.811 -13.483 1.00 95.00 174 ASN A N 1
ATOM 1361 C CA . ASN A 1 174 ? 9.688 5.592 -13.402 1.00 95.00 174 ASN A CA 1
ATOM 1362 C C . ASN A 1 174 ? 9.638 6.710 -12.355 1.00 95.00 174 ASN A C 1
ATOM 1364 O O . ASN A 1 174 ? 10.631 7.434 -12.215 1.00 95.00 174 ASN A O 1
ATOM 1368 N N . ASP A 1 175 ? 8.530 6.854 -11.625 1.00 92.12 175 ASP A N 1
ATOM 1369 C CA . ASP A 1 175 ? 8.427 7.821 -10.537 1.00 92.12 175 ASP A CA 1
ATOM 1370 C C . ASP A 1 175 ? 9.534 7.607 -9.505 1.00 92.12 175 ASP A C 1
ATOM 1372 O O . ASP A 1 175 ? 10.055 6.505 -9.299 1.00 92.12 175 ASP A O 1
ATOM 1376 N N . LYS A 1 176 ? 9.928 8.696 -8.848 1.00 88.94 176 LYS A N 1
ATOM 1377 C CA . LYS A 1 176 ? 10.946 8.639 -7.798 1.00 88.94 176 LYS A CA 1
ATOM 1378 C C . LYS A 1 176 ? 10.409 7.822 -6.624 1.00 88.94 176 LYS A C 1
ATOM 1380 O O . LYS A 1 176 ? 9.252 7.963 -6.260 1.00 88.94 176 LYS A O 1
ATOM 1385 N N . THR A 1 177 ? 11.278 7.036 -5.982 1.00 67.56 177 THR A N 1
ATOM 1386 C CA . THR A 1 177 ? 10.906 6.348 -4.738 1.00 67.56 177 THR A CA 1
ATOM 1387 C C . THR A 1 177 ? 10.459 7.361 -3.696 1.00 67.56 177 THR A C 1
ATOM 1389 O O . THR A 1 177 ? 11.229 8.276 -3.371 1.00 67.56 177 THR A O 1
ATOM 1392 N N . HIS A 1 178 ? 9.295 7.125 -3.110 1.00 74.44 178 HIS A N 1
ATOM 1393 C CA . HIS A 1 178 ? 8.907 7.711 -1.838 1.00 74.44 178 HIS A CA 1
ATOM 1394 C C . HIS A 1 178 ? 9.383 6.806 -0.685 1.00 74.44 178 HIS A C 1
ATOM 1396 O O . HIS A 1 178 ? 9.794 5.660 -0.887 1.00 74.44 178 HIS A O 1
ATOM 1402 N N . GLN A 1 179 ? 9.501 7.374 0.515 1.00 79.88 179 GLN A N 1
ATOM 1403 C CA . GLN A 1 179 ? 9.776 6.609 1.732 1.00 79.88 179 GLN A CA 1
ATOM 1404 C C . GLN A 1 179 ? 8.497 6.597 2.550 1.00 79.88 179 GLN A C 1
ATOM 1406 O O . GLN A 1 179 ? 7.974 7.667 2.833 1.00 79.88 179 GLN A O 1
ATOM 1411 N N . GLY A 1 180 ? 8.050 5.428 2.993 1.00 89.19 180 GLY A N 1
ATOM 1412 C CA . GLY A 1 180 ? 6.859 5.356 3.825 1.00 89.19 180 GLY A CA 1
ATOM 1413 C C . GLY A 1 180 ? 6.120 4.049 3.633 1.00 89.19 180 GLY A C 1
ATOM 1414 O O . GLY A 1 180 ? 6.745 3.009 3.430 1.00 89.19 180 GLY A O 1
ATOM 1415 N N . ILE A 1 181 ? 4.804 4.137 3.786 1.00 94.06 181 ILE A N 1
ATOM 1416 C CA . ILE A 1 181 ? 3.849 3.067 3.515 1.00 94.06 181 ILE A CA 1
ATOM 1417 C C . ILE A 1 181 ? 3.579 3.057 2.009 1.00 94.06 181 ILE A C 1
ATOM 1419 O O . ILE A 1 181 ? 3.325 4.119 1.449 1.00 94.06 181 ILE A O 1
ATOM 1423 N N . ASP A 1 182 ? 3.616 1.880 1.38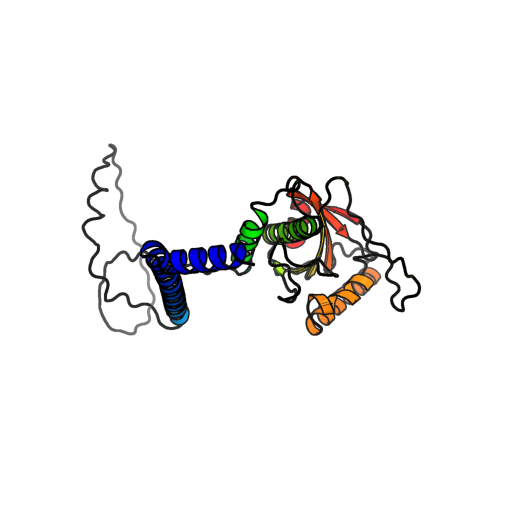3 1.00 96.00 182 ASP A N 1
ATOM 1424 C CA . ASP A 1 182 ? 3.456 1.777 -0.070 1.00 96.00 182 ASP A CA 1
ATOM 1425 C C . ASP A 1 182 ? 1.999 1.986 -0.506 1.00 96.00 182 ASP A C 1
ATOM 1427 O O . ASP A 1 182 ? 1.749 2.734 -1.441 1.00 96.00 182 ASP A O 1
ATOM 1431 N N . LEU A 1 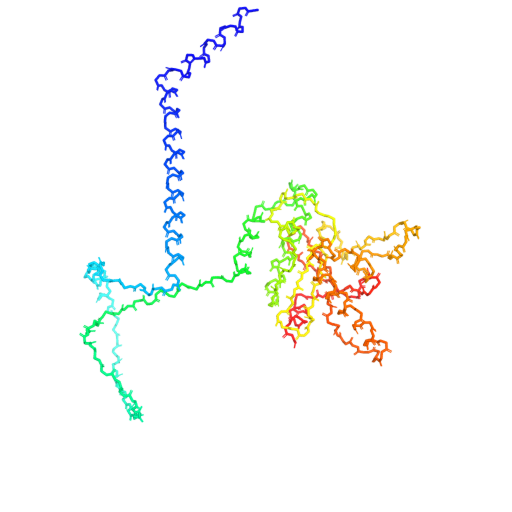183 ? 1.029 1.341 0.159 1.00 97.25 183 LEU A N 1
ATOM 1432 C CA . LEU A 1 183 ? -0.394 1.460 -0.180 1.00 97.25 183 LEU A CA 1
ATOM 1433 C C . LEU A 1 183 ? -1.277 1.499 1.072 1.00 97.25 183 LEU A C 1
ATOM 1435 O O . LEU A 1 183 ? -1.070 0.724 2.013 1.00 97.25 183 LEU A O 1
ATOM 1439 N N . ILE A 1 184 ? -2.298 2.358 1.056 1.00 98.25 184 ILE A N 1
ATOM 1440 C CA . ILE A 1 184 ? -3.353 2.407 2.075 1.00 98.25 184 ILE A CA 1
ATOM 1441 C C . ILE A 1 184 ? -4.705 2.473 1.379 1.00 98.25 184 ILE A C 1
ATOM 1443 O O . ILE A 1 184 ? -4.967 3.388 0.599 1.00 98.25 184 ILE A O 1
ATOM 1447 N N . PHE A 1 185 ? -5.569 1.521 1.710 1.00 98.12 185 PHE A N 1
ATOM 1448 C CA . PHE A 1 185 ? -6.931 1.469 1.213 1.00 98.12 185 PHE A CA 1
ATOM 1449 C C . PHE A 1 185 ? -7.932 1.621 2.347 1.00 98.12 185 PHE A C 1
ATOM 1451 O O . PHE A 1 185 ? -7.748 1.051 3.425 1.00 98.12 185 PHE A O 1
ATOM 1458 N N . LYS A 1 186 ? -9.022 2.324 2.066 1.00 97.62 186 LYS A N 1
ATOM 1459 C CA . LYS A 1 186 ? -10.281 2.157 2.777 1.00 97.62 186 LYS A CA 1
ATOM 1460 C C . LYS A 1 186 ? -11.060 1.031 2.107 1.00 97.62 186 LYS A C 1
ATOM 1462 O O . LYS A 1 186 ? -11.182 1.005 0.884 1.00 97.62 186 LYS A O 1
ATOM 1467 N N . ASN A 1 187 ? -11.571 0.104 2.902 1.00 96.44 187 ASN A N 1
ATOM 1468 C CA . ASN A 1 187 ? -12.451 -0.949 2.423 1.00 96.44 187 ASN A CA 1
ATOM 1469 C C . ASN A 1 187 ? -13.906 -0.485 2.512 1.00 96.44 187 ASN A C 1
ATOM 1471 O O . ASN A 1 187 ? -14.371 -0.076 3.578 1.00 96.44 187 ASN A O 1
ATOM 1475 N N . ASN A 1 188 ? -14.628 -0.555 1.398 1.00 94.62 188 ASN A N 1
ATOM 1476 C CA . ASN A 1 188 ? -16.042 -0.186 1.343 1.00 94.62 188 ASN A CA 1
ATOM 1477 C C . ASN A 1 188 ? -16.960 -1.307 1.858 1.00 94.62 188 ASN A C 1
ATOM 1479 O O . ASN A 1 188 ? -18.140 -1.061 2.111 1.00 94.62 188 ASN A O 1
ATOM 1483 N N . THR A 1 189 ? -16.415 -2.509 2.076 1.00 92.81 189 THR A N 1
ATOM 1484 C CA . THR A 1 189 ? -17.090 -3.661 2.689 1.00 92.81 189 THR A CA 1
ATOM 1485 C C . THR A 1 189 ? -16.370 -4.104 3.970 1.00 92.81 189 THR A C 1
ATOM 1487 O O . THR A 1 189 ? -15.761 -5.170 3.983 1.00 92.81 189 THR A O 1
ATOM 1490 N N . PRO A 1 190 ? -16.362 -3.284 5.041 1.00 91.50 190 PRO A N 1
ATOM 1491 C CA . PRO A 1 190 ? -15.698 -3.643 6.293 1.00 91.50 190 PRO A CA 1
ATOM 1492 C C . PRO A 1 190 ? -16.413 -4.800 7.017 1.00 91.50 190 PRO A C 1
ATOM 1494 O O . PRO A 1 190 ? -17.645 -4.877 6.940 1.00 91.50 190 PRO A O 1
ATOM 1497 N N . PRO A 1 191 ? -15.692 -5.610 7.823 1.00 91.31 191 PRO A N 1
ATOM 1498 C CA . PRO A 1 191 ? -14.264 -5.510 8.174 1.00 91.31 191 PRO A CA 1
ATOM 1499 C C . PRO A 1 191 ? -13.298 -6.168 7.155 1.00 91.31 191 PRO A C 1
ATOM 1501 O O . PRO A 1 191 ? -13.702 -7.062 6.428 1.00 91.31 191 PRO A O 1
ATOM 1504 N N . PRO A 1 192 ? -11.995 -5.797 7.123 1.00 94.44 192 PRO A N 1
ATOM 1505 C CA . PRO A 1 192 ? -11.363 -4.679 7.837 1.00 94.44 192 PRO A CA 1
ATOM 1506 C C . PRO A 1 192 ? -11.818 -3.336 7.253 1.00 94.44 192 PRO A C 1
ATOM 1508 O O . PRO A 1 192 ? -12.202 -3.290 6.095 1.00 94.44 192 PRO A O 1
ATOM 1511 N N . GLU A 1 193 ? -11.752 -2.245 8.015 1.00 96.06 193 GLU A N 1
ATOM 1512 C CA . GLU A 1 193 ? -12.037 -0.884 7.529 1.00 96.06 193 GLU A CA 1
ATOM 1513 C C . GLU A 1 193 ? -10.859 -0.298 6.741 1.00 96.06 193 GLU A C 1
ATOM 1515 O O . GLU A 1 193 ? -11.053 0.353 5.714 1.00 96.06 193 GLU A O 1
ATOM 1520 N N . ILE A 1 194 ? -9.631 -0.563 7.194 1.00 97.94 194 ILE A N 1
ATOM 1521 C CA . ILE A 1 194 ? -8.403 -0.071 6.564 1.00 97.94 194 ILE A CA 1
ATOM 1522 C C . ILE A 1 194 ? -7.493 -1.241 6.211 1.00 97.94 194 ILE A C 1
ATOM 1524 O O . ILE A 1 194 ? -7.248 -2.138 7.021 1.00 97.94 194 ILE A O 1
ATOM 1528 N N . VAL A 1 195 ? -6.922 -1.192 5.011 1.00 98.06 195 VAL A N 1
ATOM 1529 C CA . VAL A 1 195 ? -5.908 -2.140 4.550 1.00 98.06 195 VAL A CA 1
ATOM 1530 C C . VAL A 1 195 ? -4.609 -1.392 4.288 1.00 98.06 195 VAL A C 1
ATOM 1532 O O . VAL A 1 195 ? -4.571 -0.457 3.493 1.00 98.06 195 VAL A O 1
ATOM 1535 N N . ILE A 1 196 ? -3.529 -1.806 4.944 1.00 98.19 196 ILE A N 1
ATOM 1536 C CA . ILE A 1 196 ? -2.201 -1.195 4.815 1.00 98.19 196 ILE A CA 1
ATOM 1537 C C . ILE A 1 196 ? -1.261 -2.228 4.212 1.00 98.19 196 ILE A C 1
ATOM 1539 O O . ILE A 1 196 ? -1.042 -3.287 4.809 1.00 98.19 196 ILE A O 1
ATOM 1543 N N . VAL A 1 197 ? -0.681 -1.930 3.053 1.00 97.56 197 VAL A N 1
ATOM 1544 C CA . VAL A 1 197 ? 0.141 -2.886 2.307 1.00 97.56 197 VAL A CA 1
ATOM 1545 C C . VAL A 1 197 ? 1.552 -2.349 2.102 1.00 97.56 197 VAL A C 1
ATOM 1547 O O . VAL A 1 197 ? 1.756 -1.232 1.639 1.00 97.56 197 VAL A O 1
ATOM 1550 N N . GLU A 1 198 ? 2.533 -3.186 2.424 1.00 96.00 198 GLU A N 1
ATOM 1551 C CA . GLU A 1 198 ? 3.930 -3.017 2.021 1.00 96.00 198 GLU A CA 1
ATOM 1552 C C . GLU A 1 198 ? 4.228 -3.946 0.839 1.00 96.00 198 GLU A C 1
ATOM 1554 O O . GLU A 1 198 ? 4.170 -5.173 0.974 1.00 96.00 198 GLU A O 1
ATOM 1559 N N . SER A 1 199 ? 4.626 -3.399 -0.300 1.00 94.56 199 SER A N 1
ATOM 1560 C CA . SER A 1 199 ? 4.995 -4.166 -1.479 1.00 94.56 199 SER A CA 1
ATOM 1561 C C . SER A 1 199 ? 6.497 -4.388 -1.590 1.00 94.56 199 SER A C 1
ATOM 1563 O O . SER A 1 199 ? 7.337 -3.513 -1.377 1.00 94.56 199 SER A O 1
ATOM 1565 N N . LYS A 1 200 ? 6.888 -5.613 -1.950 1.00 91.75 200 LYS A N 1
ATOM 1566 C CA . LYS A 1 200 ? 8.292 -5.937 -2.220 1.00 91.75 200 LYS A CA 1
ATOM 1567 C C . LYS A 1 200 ? 8.445 -6.708 -3.514 1.00 91.75 200 LYS A C 1
ATOM 1569 O O . LYS A 1 200 ? 7.975 -7.831 -3.644 1.00 91.75 200 LYS A O 1
ATOM 1574 N N . TYR A 1 201 ? 9.274 -6.184 -4.409 1.00 92.88 201 TYR A N 1
ATOM 1575 C CA . TYR A 1 201 ? 9.786 -6.951 -5.538 1.00 92.88 201 TYR A CA 1
ATOM 1576 C C . TYR A 1 201 ? 11.043 -7.736 -5.143 1.00 92.88 201 TYR A C 1
ATOM 1578 O O . TYR A 1 201 ? 12.038 -7.161 -4.679 1.00 92.88 201 TYR A O 1
ATOM 1586 N N . LYS A 1 202 ? 11.052 -9.057 -5.358 1.00 86.31 202 LYS A N 1
ATOM 1587 C CA . LYS A 1 202 ? 12.257 -9.885 -5.182 1.00 86.31 202 LYS A CA 1
ATOM 1588 C C . LYS A 1 202 ? 12.402 -10.942 -6.263 1.00 86.31 202 LYS A C 1
ATOM 1590 O O . LYS A 1 202 ? 11.469 -11.640 -6.627 1.00 86.31 202 LYS A O 1
ATOM 1595 N N . ASN A 1 203 ? 13.651 -11.150 -6.676 1.00 65.62 203 ASN A N 1
ATOM 1596 C CA . ASN A 1 203 ? 13.992 -12.229 -7.599 1.00 65.62 203 ASN A CA 1
ATOM 1597 C C . ASN A 1 203 ? 13.888 -13.610 -6.936 1.00 65.62 203 ASN A C 1
ATOM 1599 O O . ASN A 1 203 ? 13.376 -14.527 -7.564 1.00 65.62 203 ASN A O 1
ATOM 1603 N N . ASN A 1 204 ? 14.355 -13.736 -5.685 1.00 62.53 204 ASN A N 1
ATOM 1604 C CA . ASN A 1 204 ? 14.382 -14.979 -4.910 1.00 62.53 204 ASN A CA 1
ATOM 1605 C C . ASN A 1 204 ? 14.009 -14.695 -3.441 1.00 62.53 204 ASN A C 1
ATOM 1607 O O . ASN A 1 204 ? 14.495 -13.727 -2.845 1.00 62.53 204 ASN A O 1
ATOM 1611 N N . GLY A 1 205 ? 13.197 -15.562 -2.838 1.00 63.78 205 GLY A N 1
ATOM 1612 C CA . GLY A 1 205 ? 12.842 -15.522 -1.418 1.00 63.78 205 GLY A CA 1
ATOM 1613 C C . GLY A 1 205 ? 11.397 -15.945 -1.175 1.00 63.78 205 GLY A C 1
ATOM 1614 O O . GLY A 1 205 ? 10.531 -15.669 -1.992 1.00 63.78 205 GLY A O 1
ATOM 1615 N N . ASN A 1 206 ? 11.148 -16.589 -0.033 1.00 75.38 206 ASN A N 1
ATOM 1616 C CA . ASN A 1 206 ? 9.821 -17.129 0.288 1.00 75.38 206 ASN A CA 1
ATOM 1617 C C . ASN A 1 206 ? 9.027 -16.238 1.249 1.00 75.38 206 ASN A C 1
ATOM 1619 O O . ASN A 1 206 ? 7.871 -16.532 1.506 1.00 75.38 206 ASN A O 1
ATOM 1623 N N . LYS A 1 207 ? 9.650 -15.194 1.822 1.00 79.38 207 LYS A N 1
ATOM 1624 C CA . LYS A 1 207 ? 9.012 -14.284 2.784 1.00 79.38 207 LYS A CA 1
ATOM 1625 C C . LYS A 1 207 ? 9.510 -12.836 2.636 1.00 79.38 207 LYS A C 1
ATOM 1627 O O . LYS A 1 207 ? 10.707 -12.616 2.356 1.00 79.38 207 LYS A O 1
ATOM 1632 N N . PRO A 1 208 ? 8.641 -11.834 2.857 1.00 80.94 208 PRO A N 1
ATOM 1633 C CA . PRO A 1 208 ? 9.039 -10.439 2.944 1.00 80.94 208 PRO A CA 1
ATOM 1634 C C . PRO A 1 208 ? 9.947 -10.241 4.164 1.00 80.94 208 PRO A C 1
ATOM 1636 O O . PRO A 1 208 ? 9.884 -10.967 5.155 1.00 80.94 208 PRO A O 1
ATOM 1639 N N . ARG A 1 209 ? 10.872 -9.281 4.068 1.00 78.25 209 ARG A N 1
ATOM 1640 C CA . ARG A 1 209 ? 11.751 -8.910 5.186 1.00 78.25 209 ARG A CA 1
ATOM 1641 C C . ARG A 1 209 ? 11.451 -7.471 5.558 1.00 78.25 209 ARG A C 1
ATOM 1643 O O . ARG A 1 209 ? 11.854 -6.584 4.812 1.00 78.25 209 ARG A O 1
ATOM 1650 N N . MET A 1 210 ? 10.791 -7.271 6.692 1.00 81.81 210 MET A N 1
ATOM 1651 C CA . MET A 1 210 ? 10.590 -5.940 7.254 1.00 81.81 210 MET A CA 1
ATOM 1652 C C . MET A 1 210 ? 11.891 -5.411 7.837 1.00 81.81 210 MET A C 1
ATOM 1654 O O . MET A 1 210 ? 12.611 -6.123 8.552 1.00 81.81 210 MET A O 1
ATOM 1658 N N . ASN A 1 211 ? 12.216 -4.166 7.500 1.00 76.31 211 ASN A N 1
ATOM 1659 C CA . ASN A 1 211 ? 13.426 -3.530 7.990 1.00 76.31 211 ASN A CA 1
ATOM 1660 C C . ASN A 1 211 ? 13.316 -3.325 9.502 1.00 76.31 211 ASN A C 1
ATOM 1662 O O . ASN A 1 211 ? 12.361 -2.730 9.990 1.00 76.31 211 ASN A O 1
ATOM 1666 N N . LYS A 1 212 ? 14.302 -3.818 10.256 1.00 74.75 212 LYS A N 1
ATOM 1667 C CA . LYS A 1 212 ? 14.401 -3.528 11.690 1.00 74.75 212 LYS A CA 1
ATOM 1668 C C . LYS A 1 212 ? 14.892 -2.101 11.887 1.00 74.75 212 LYS A C 1
ATOM 1670 O O . LYS A 1 212 ? 15.809 -1.669 11.184 1.00 74.75 212 LYS A O 1
ATOM 1675 N N . ASN A 1 213 ? 14.354 -1.412 12.886 1.00 63.97 213 ASN A N 1
ATOM 1676 C CA . ASN A 1 213 ? 14.919 -0.140 13.304 1.00 63.97 213 ASN A CA 1
ATOM 1677 C C . ASN A 1 213 ? 16.310 -0.386 13.902 1.00 63.97 213 ASN A C 1
ATOM 1679 O O . ASN A 1 213 ? 16.457 -1.046 14.931 1.00 63.97 213 ASN A O 1
ATOM 1683 N N . ARG A 1 214 ? 17.348 0.109 13.225 1.00 57.88 214 ARG A N 1
ATOM 1684 C CA . ARG A 1 214 ? 18.737 -0.005 13.695 1.00 57.88 214 ARG A CA 1
ATOM 1685 C C . ARG A 1 214 ? 19.096 1.077 14.712 1.00 57.88 214 ARG A C 1
ATOM 1687 O O . ARG A 1 214 ? 20.150 0.983 15.329 1.00 57.88 214 ARG A O 1
ATOM 1694 N N . ASN A 1 215 ? 18.238 2.083 14.889 1.00 53.81 215 ASN A N 1
ATOM 1695 C CA . ASN A 1 215 ? 18.494 3.233 15.740 1.00 53.81 215 ASN A CA 1
ATOM 1696 C C . ASN A 1 215 ? 17.530 3.245 16.937 1.00 53.81 215 ASN A C 1
ATOM 1698 O O . ASN A 1 215 ? 16.502 3.926 16.947 1.00 53.81 215 ASN A O 1
ATOM 1702 N N . GLN A 1 216 ? 17.883 2.467 17.965 1.00 52.00 216 GLN A N 1
ATOM 1703 C CA . GLN A 1 216 ? 17.113 2.357 19.213 1.00 52.00 216 GLN A CA 1
ATOM 1704 C C . GLN A 1 216 ? 17.138 3.642 20.068 1.00 52.00 216 GLN A C 1
ATOM 1706 O O . GLN A 1 216 ? 16.385 3.738 21.036 1.00 52.00 216 GLN A O 1
ATOM 1711 N N . ASN A 1 217 ? 17.963 4.630 19.694 1.00 51.78 217 ASN A N 1
ATOM 1712 C CA . ASN A 1 217 ? 18.122 5.915 20.386 1.00 51.78 217 ASN A CA 1
ATOM 1713 C C . ASN A 1 217 ? 17.194 7.023 19.861 1.00 51.78 217 ASN A C 1
ATOM 1715 O O . ASN A 1 217 ? 17.335 8.184 20.238 1.00 51.78 217 ASN A O 1
ATOM 1719 N N . THR A 1 218 ? 16.241 6.697 18.989 1.00 53.00 218 THR A N 1
ATOM 1720 C CA . THR A 1 218 ? 15.211 7.653 18.569 1.00 53.00 218 THR A CA 1
ATOM 1721 C C . THR A 1 218 ? 14.104 7.738 19.628 1.00 53.00 218 THR A C 1
ATOM 1723 O O . THR A 1 218 ? 13.783 6.748 20.287 1.00 53.00 218 THR A O 1
ATOM 1726 N N . LYS A 1 219 ? 13.484 8.920 19.788 1.00 47.88 219 LYS A N 1
ATOM 1727 C CA . LYS A 1 219 ? 12.324 9.146 20.686 1.00 47.88 219 LYS A CA 1
ATOM 1728 C C . LYS A 1 219 ? 11.177 8.152 20.428 1.00 47.88 219 LYS A C 1
ATOM 1730 O O . LYS A 1 219 ? 10.365 7.880 21.306 1.00 47.88 219 LYS A O 1
ATOM 1735 N N . TYR A 1 220 ? 11.148 7.579 19.231 1.00 52.75 220 TYR A N 1
ATOM 1736 C CA . TYR A 1 220 ? 10.144 6.653 18.755 1.00 52.75 220 TYR A CA 1
ATOM 1737 C C . TYR A 1 220 ? 10.743 5.246 18.614 1.00 52.75 220 TYR A C 1
ATOM 1739 O O . TYR A 1 220 ? 11.357 4.887 17.612 1.00 52.75 220 TYR A O 1
ATOM 1747 N N . LYS A 1 221 ? 10.561 4.424 19.646 1.00 59.12 221 LYS A N 1
ATOM 1748 C CA . LYS A 1 221 ? 11.012 3.027 19.662 1.00 59.12 221 LYS A CA 1
ATOM 1749 C C . LYS A 1 221 ? 10.037 2.128 18.888 1.00 59.12 221 LYS A C 1
ATOM 1751 O O . LYS A 1 221 ? 9.280 1.384 19.513 1.00 59.12 221 LYS A O 1
ATOM 1756 N N . TRP A 1 222 ? 10.026 2.209 17.558 1.00 68.12 222 TRP A N 1
ATOM 1757 C CA . TRP A 1 222 ? 9.481 1.136 16.709 1.00 68.12 222 TRP A CA 1
ATOM 1758 C C . TRP A 1 222 ? 10.573 0.089 16.458 1.00 68.12 222 TRP A C 1
ATOM 1760 O O . TRP A 1 222 ? 11.753 0.436 16.337 1.00 68.12 222 TRP A O 1
ATOM 1770 N N . LYS A 1 223 ? 10.214 -1.192 16.428 1.00 69.44 223 LYS A N 1
ATOM 1771 C CA . LYS A 1 223 ? 11.131 -2.326 16.250 1.00 69.44 223 LYS A CA 1
ATOM 1772 C C . LYS A 1 223 ? 11.301 -2.672 14.770 1.00 69.44 223 LYS A C 1
ATOM 1774 O O . LYS A 1 223 ? 12.403 -3.078 14.375 1.00 69.44 223 LYS A O 1
ATOM 1779 N N . ARG A 1 224 ? 10.253 -2.524 13.952 1.00 83.94 224 ARG A N 1
ATOM 1780 C CA . ARG A 1 224 ? 10.211 -2.955 12.544 1.00 83.94 224 ARG A CA 1
ATOM 1781 C C . ARG A 1 224 ? 9.342 -2.036 11.683 1.00 83.94 224 ARG A C 1
ATOM 1783 O O . ARG A 1 224 ? 8.423 -1.398 12.171 1.00 83.94 224 ARG A O 1
ATOM 1790 N N . GLN A 1 225 ? 9.629 -2.003 10.385 1.00 89.25 225 GLN A N 1
ATOM 1791 C CA . GLN A 1 225 ? 8.666 -1.550 9.379 1.00 89.25 225 GLN A CA 1
ATOM 1792 C C . GLN A 1 225 ? 7.358 -2.347 9.534 1.00 89.25 225 GLN A C 1
ATOM 1794 O O . GLN A 1 225 ? 7.421 -3.546 9.814 1.00 89.25 225 GLN A O 1
ATOM 1799 N N . MET A 1 226 ? 6.214 -1.679 9.358 1.00 92.81 226 MET A N 1
ATOM 1800 C CA . MET A 1 226 ? 4.855 -2.217 9.538 1.00 92.81 226 MET A CA 1
ATOM 1801 C C . MET A 1 226 ? 4.443 -2.603 10.974 1.00 92.81 226 MET A C 1
ATOM 1803 O O . MET A 1 226 ? 3.345 -3.128 11.172 1.00 92.81 226 MET A O 1
ATOM 1807 N N . ASP A 1 227 ? 5.259 -2.318 11.998 1.00 91.38 227 ASP A N 1
ATOM 1808 C CA . ASP A 1 227 ? 4.747 -2.335 13.377 1.00 91.38 227 ASP A CA 1
ATOM 1809 C C . ASP A 1 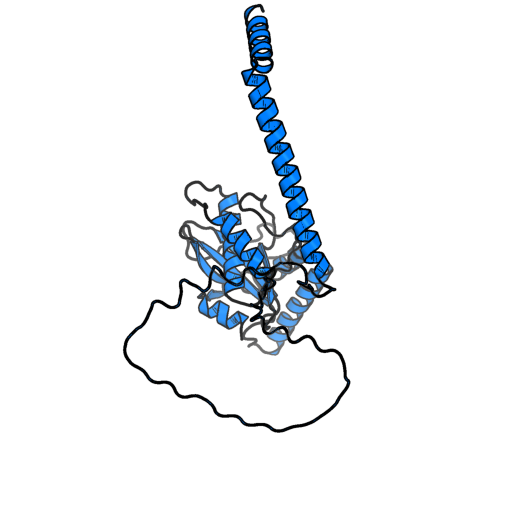227 ? 3.816 -1.137 13.638 1.00 91.38 227 ASP A C 1
ATOM 1811 O O . ASP A 1 227 ? 3.882 -0.135 12.923 1.00 91.38 227 ASP A O 1
ATOM 1815 N N . ASP A 1 228 ? 2.944 -1.227 14.645 1.00 92.38 228 ASP A N 1
ATOM 1816 C CA . ASP A 1 228 ? 1.897 -0.216 14.890 1.00 92.38 228 ASP A CA 1
ATOM 1817 C C . ASP A 1 228 ? 2.476 1.196 15.081 1.00 92.38 228 ASP A C 1
ATOM 1819 O O . ASP A 1 228 ? 1.913 2.184 14.609 1.00 92.38 228 ASP A O 1
ATOM 1823 N N . LYS A 1 229 ? 3.643 1.311 15.731 1.00 91.06 229 LYS A N 1
ATOM 1824 C CA . LYS A 1 229 ? 4.304 2.605 15.971 1.00 91.06 229 LYS A CA 1
ATOM 1825 C C . LYS A 1 229 ? 4.908 3.172 14.696 1.00 91.06 229 LYS A C 1
ATOM 1827 O O . LYS A 1 229 ? 4.878 4.385 14.491 1.00 91.06 229 LYS A O 1
ATOM 1832 N N . TRP A 1 230 ? 5.497 2.317 13.866 1.00 93.19 230 TRP A N 1
ATOM 1833 C CA . TRP A 1 230 ? 6.025 2.707 12.572 1.00 93.19 230 TRP A CA 1
ATOM 1834 C C . TRP A 1 230 ? 4.887 3.140 11.652 1.00 93.19 230 TRP A C 1
ATOM 1836 O O . TRP A 1 230 ? 4.983 4.221 11.079 1.00 93.19 230 TRP A O 1
ATOM 1846 N N . VAL A 1 231 ? 3.797 2.372 11.571 1.00 94.56 231 VAL A N 1
ATOM 1847 C CA . VAL A 1 231 ? 2.610 2.743 10.787 1.00 94.56 231 VAL A CA 1
ATOM 1848 C C . VAL A 1 231 ? 2.086 4.095 11.262 1.00 94.56 231 VAL A C 1
ATOM 1850 O O . VAL A 1 231 ? 2.115 5.052 10.496 1.00 94.56 231 VAL A O 1
ATOM 1853 N N . SER A 1 232 ? 1.752 4.221 12.551 1.00 93.94 232 SER A N 1
ATOM 1854 C CA . SER A 1 232 ? 1.213 5.450 13.155 1.00 93.94 232 SER A CA 1
ATOM 1855 C C . SER A 1 232 ? 2.031 6.711 12.830 1.00 93.94 232 SER A C 1
ATOM 1857 O O . SER A 1 232 ? 1.465 7.784 12.589 1.00 93.94 232 SER A O 1
ATOM 1859 N N . LYS A 1 233 ? 3.364 6.582 12.775 1.00 92.62 233 LYS A N 1
ATOM 1860 C CA . LYS A 1 233 ? 4.272 7.679 12.428 1.00 92.62 233 LYS A CA 1
ATOM 1861 C C . LYS A 1 233 ? 4.249 8.064 10.948 1.00 92.62 233 LYS A C 1
ATOM 1863 O O . LYS A 1 233 ? 4.428 9.240 10.663 1.00 92.62 233 LYS A O 1
ATOM 1868 N N . ASN A 1 234 ? 4.108 7.106 10.036 1.00 94.81 234 ASN A N 1
ATOM 1869 C CA . ASN A 1 234 ? 4.176 7.370 8.593 1.00 94.81 234 ASN A CA 1
ATOM 1870 C C . ASN A 1 234 ? 2.795 7.667 7.976 1.00 94.81 234 ASN A C 1
ATOM 1872 O O . ASN A 1 234 ? 2.732 8.005 6.803 1.00 94.81 234 ASN A O 1
ATOM 1876 N N . LEU A 1 235 ? 1.700 7.565 8.743 1.00 96.81 235 LEU A N 1
ATOM 1877 C CA . LEU A 1 235 ? 0.349 7.840 8.237 1.00 96.81 235 LEU A CA 1
ATOM 1878 C C . LEU A 1 235 ? 0.166 9.282 7.752 1.00 96.81 235 LEU A C 1
ATOM 1880 O O . LEU A 1 235 ? -0.413 9.489 6.697 1.00 96.81 235 LEU A O 1
ATOM 1884 N N . GLU A 1 236 ? 0.653 10.277 8.497 1.00 96.38 236 GLU A N 1
ATOM 1885 C CA . GLU A 1 236 ? 0.439 11.689 8.137 1.00 96.38 236 GLU A CA 1
ATOM 1886 C C . GLU A 1 236 ? 1.091 12.044 6.799 1.00 96.38 236 GLU A C 1
ATOM 1888 O O . GLU A 1 236 ? 0.472 12.726 5.988 1.00 96.38 236 GLU A O 1
ATOM 1893 N N . ASP A 1 237 ? 2.281 11.497 6.540 1.00 95.56 237 ASP A N 1
ATOM 1894 C CA . ASP A 1 237 ? 2.975 11.655 5.261 1.00 95.56 237 ASP A CA 1
ATOM 1895 C C . ASP A 1 237 ? 2.247 10.931 4.115 1.00 95.56 237 ASP A C 1
ATOM 1897 O O . ASP A 1 237 ? 2.419 11.309 2.964 1.00 95.56 237 ASP A O 1
ATOM 1901 N N . ALA A 1 238 ? 1.449 9.896 4.408 1.00 96.31 238 ALA A N 1
ATOM 1902 C CA . ALA A 1 238 ? 0.784 9.069 3.402 1.00 96.31 238 ALA A CA 1
ATOM 1903 C C . ALA A 1 238 ? -0.636 9.542 3.049 1.00 96.31 238 ALA A C 1
ATOM 1905 O O . ALA A 1 238 ? -1.013 9.506 1.881 1.00 96.31 238 ALA A O 1
ATOM 1906 N N . VAL A 1 239 ? -1.430 9.956 4.042 1.00 96.81 239 VAL A N 1
ATOM 1907 C CA . VAL A 1 239 ? -2.870 10.269 3.886 1.00 96.81 239 VAL A CA 1
ATOM 1908 C C . VAL A 1 239 ? -3.244 11.674 4.372 1.00 96.81 239 VAL A C 1
ATOM 1910 O O . VAL A 1 239 ? -4.412 12.058 4.351 1.00 96.81 239 VAL A O 1
ATOM 1913 N N . GLY A 1 240 ? -2.269 12.459 4.834 1.00 97.50 240 GLY A N 1
ATOM 1914 C CA . GLY A 1 240 ? -2.515 13.747 5.472 1.00 97.50 240 GLY A CA 1
ATOM 1915 C C . GLY A 1 240 ? -2.980 13.615 6.924 1.00 97.50 240 GLY A C 1
ATOM 1916 O O . GLY A 1 240 ? -3.310 12.539 7.421 1.00 97.50 240 GLY A O 1
ATOM 1917 N N . LYS A 1 241 ? -2.980 14.741 7.639 1.00 97.31 241 LYS A N 1
ATOM 1918 C CA . LYS A 1 241 ? -3.158 14.778 9.096 1.00 97.31 241 LYS A CA 1
ATOM 1919 C C . LYS A 1 241 ? -4.497 14.215 9.576 1.00 97.31 241 LYS A C 1
ATOM 1921 O O . LYS A 1 241 ? -4.504 13.416 10.508 1.00 97.31 241 LYS A O 1
ATOM 1926 N N . ASP A 1 242 ? -5.599 14.628 8.958 1.00 97.44 242 ASP A N 1
ATOM 1927 C CA . ASP A 1 242 ? -6.941 14.298 9.451 1.00 97.44 242 ASP A CA 1
ATOM 1928 C C . ASP A 1 242 ? -7.230 12.800 9.288 1.00 97.44 242 ASP A C 1
ATOM 1930 O O . ASP A 1 242 ? -7.577 12.128 10.257 1.00 97.44 242 ASP A O 1
ATOM 1934 N N . LYS A 1 243 ? -6.953 12.235 8.104 1.00 97.88 243 LYS A N 1
ATOM 1935 C CA . LYS A 1 243 ? -7.074 10.786 7.878 1.00 97.88 243 LYS A CA 1
ATOM 1936 C C . LYS A 1 243 ? -6.066 9.970 8.670 1.00 97.88 243 LYS A C 1
ATOM 1938 O O . LYS A 1 243 ? -6.395 8.879 9.128 1.00 97.88 243 LYS A O 1
ATOM 1943 N N . ALA A 1 244 ? -4.863 10.492 8.894 1.00 98.06 244 ALA A N 1
ATOM 1944 C CA . ALA A 1 244 ? -3.907 9.824 9.761 1.00 98.06 244 ALA A CA 1
ATOM 1945 C C . ALA A 1 244 ? -4.424 9.705 11.197 1.00 98.06 244 ALA A C 1
ATOM 1947 O O . ALA A 1 244 ? -4.194 8.675 11.825 1.00 98.06 244 ALA A O 1
ATOM 1948 N N . GLU A 1 245 ? -5.112 10.723 11.716 1.00 98.12 245 GLU A N 1
ATOM 1949 C CA . GLU A 1 245 ? -5.685 10.666 13.060 1.00 98.12 245 GLU A CA 1
ATOM 1950 C C . GLU A 1 245 ? -6.841 9.666 13.147 1.00 98.12 245 GLU A C 1
ATOM 1952 O O . GLU A 1 245 ? -6.825 8.826 14.042 1.00 98.12 245 GLU A O 1
ATOM 1957 N N . GLU A 1 246 ? -7.752 9.655 12.169 1.00 97.69 246 GLU A N 1
ATOM 1958 C CA . GLU A 1 246 ? -8.825 8.649 12.088 1.00 97.69 246 GLU A CA 1
ATOM 1959 C C . GLU A 1 246 ? -8.258 7.216 12.117 1.00 97.69 246 GLU A C 1
ATOM 1961 O O . GLU A 1 246 ? -8.653 6.390 12.939 1.00 97.69 246 GLU A O 1
ATOM 1966 N N . ILE A 1 247 ? -7.246 6.926 11.293 1.00 97.62 247 ILE A N 1
ATOM 1967 C CA . ILE A 1 247 ? -6.623 5.593 11.253 1.00 97.62 247 ILE A CA 1
ATOM 1968 C C . ILE A 1 247 ? -5.900 5.270 12.575 1.00 97.62 247 ILE A C 1
ATOM 1970 O O . ILE A 1 247 ? -5.881 4.114 13.006 1.00 97.62 247 ILE A O 1
ATOM 1974 N N . ARG A 1 248 ? -5.306 6.260 13.259 1.00 96.50 248 ARG A N 1
ATOM 1975 C CA . ARG A 1 248 ? -4.697 6.058 14.590 1.00 96.50 248 ARG A CA 1
ATOM 1976 C C . ARG A 1 248 ? -5.737 5.727 15.654 1.00 96.50 248 ARG A C 1
ATOM 1978 O O . ARG A 1 248 ? -5.435 4.933 16.548 1.00 96.50 248 ARG A O 1
ATOM 1985 N N . GLU A 1 249 ? -6.925 6.313 15.577 1.00 95.75 249 GLU A N 1
ATOM 1986 C CA . GLU A 1 249 ? -8.030 5.983 16.475 1.00 95.75 249 GLU A CA 1
ATOM 1987 C C . GLU A 1 249 ? -8.508 4.547 16.254 1.00 95.75 249 GLU A C 1
ATOM 1989 O O . GLU A 1 249 ? -8.635 3.809 17.232 1.00 95.75 249 GLU A O 1
ATOM 1994 N N . ILE A 1 250 ? -8.658 4.111 14.999 1.00 94.19 250 ILE A N 1
ATOM 1995 C CA . ILE A 1 250 ? -8.999 2.718 14.665 1.00 94.19 250 ILE A CA 1
ATOM 1996 C C . ILE A 1 250 ? -7.909 1.760 15.175 1.00 94.19 250 ILE A C 1
ATOM 1998 O O . ILE A 1 250 ? -8.224 0.785 15.858 1.00 94.19 250 ILE A O 1
ATOM 2002 N N . LEU A 1 251 ? -6.622 2.071 14.939 1.00 91.19 251 LEU A N 1
ATOM 2003 C CA . LEU A 1 251 ? -5.499 1.302 15.500 1.00 91.19 251 LEU A CA 1
ATOM 2004 C C . LEU A 1 251 ? -5.647 1.160 17.016 1.00 91.19 251 LEU A C 1
ATOM 2006 O O . LEU A 1 251 ? -5.475 0.070 17.543 1.00 91.19 251 LEU A O 1
ATOM 2010 N N . LYS A 1 252 ? -5.955 2.244 17.733 1.00 89.94 252 LYS A N 1
ATOM 2011 C CA . LYS A 1 252 ? -6.111 2.213 19.192 1.00 89.94 252 LYS A CA 1
ATOM 2012 C C . LYS A 1 252 ? -7.301 1.352 19.628 1.00 89.94 252 LYS A C 1
ATOM 2014 O O . LYS A 1 252 ? -7.159 0.581 20.571 1.00 89.94 252 LYS A O 1
ATOM 2019 N N . GLN A 1 253 ? -8.435 1.450 18.940 1.00 87.75 253 GLN A N 1
ATOM 2020 C CA . GLN A 1 253 ? -9.622 0.645 19.239 1.00 87.75 253 GLN A CA 1
ATOM 2021 C C . GLN A 1 253 ? -9.361 -0.854 19.050 1.00 87.75 253 GLN A C 1
ATOM 2023 O O . GLN A 1 253 ? -9.749 -1.649 19.903 1.00 87.75 253 GLN A O 1
ATOM 2028 N N . ASP A 1 254 ? -8.654 -1.245 17.987 1.00 85.44 254 ASP A N 1
ATOM 2029 C CA . ASP A 1 254 ? -8.253 -2.641 17.770 1.00 85.44 254 ASP A CA 1
ATOM 2030 C C . ASP A 1 254 ? -7.388 -3.170 18.925 1.00 85.44 254 ASP A C 1
ATOM 2032 O O . ASP A 1 254 ? -7.550 -4.312 19.359 1.00 85.44 254 ASP A O 1
ATOM 2036 N N . ILE A 1 255 ? -6.493 -2.333 19.460 1.00 81.06 255 ILE A N 1
ATOM 2037 C CA . ILE A 1 255 ? -5.654 -2.678 20.616 1.00 81.06 255 ILE A CA 1
ATOM 2038 C C . ILE A 1 255 ? -6.515 -2.908 21.856 1.00 81.06 255 ILE A C 1
ATOM 2040 O O . ILE A 1 255 ? -6.389 -3.956 22.492 1.00 81.06 255 ILE A O 1
ATOM 2044 N N . ASP A 1 256 ? -7.398 -1.959 22.163 1.00 79.19 256 ASP A N 1
ATOM 2045 C CA . ASP A 1 256 ? -8.261 -2.014 23.342 1.00 79.19 256 ASP A CA 1
ATOM 2046 C C . ASP A 1 256 ? -9.214 -3.232 23.272 1.00 79.19 256 ASP A C 1
ATOM 2048 O O . ASP A 1 256 ? -9.441 -3.906 24.276 1.00 79.19 256 ASP A O 1
ATOM 2052 N N . ASN A 1 257 ? -9.715 -3.583 22.081 1.00 73.06 257 ASN A N 1
ATOM 2053 C CA . ASN A 1 257 ? -10.604 -4.733 21.872 1.00 73.06 257 ASN A CA 1
ATOM 2054 C C . ASN A 1 257 ? -9.904 -6.094 22.043 1.00 73.06 257 ASN A C 1
ATOM 2056 O O . ASN A 1 257 ? -10.518 -7.045 22.538 1.00 73.06 257 ASN A O 1
ATOM 2060 N N . ILE A 1 258 ? -8.632 -6.213 21.647 1.00 69.81 258 ILE A N 1
ATOM 2061 C CA . ILE A 1 258 ? -7.841 -7.442 21.837 1.00 69.81 258 ILE A CA 1
ATOM 2062 C C . ILE A 1 258 ? -7.583 -7.690 23.324 1.00 69.81 258 ILE A C 1
ATOM 2064 O O . ILE A 1 258 ? -7.761 -8.820 23.789 1.00 69.81 258 ILE A O 1
ATOM 2068 N N . ASP A 1 259 ? -7.216 -6.640 24.064 1.00 60.47 259 ASP A N 1
ATOM 2069 C CA . ASP A 1 259 ? -6.929 -6.719 25.501 1.00 60.47 259 ASP A CA 1
ATOM 2070 C C . ASP A 1 259 ? -8.170 -7.135 26.319 1.00 60.47 259 ASP A C 1
ATOM 2072 O O . ASP A 1 259 ? -8.037 -7.645 27.433 1.00 60.47 259 ASP A O 1
ATOM 2076 N N . LEU A 1 260 ? -9.374 -6.970 25.758 1.00 61.06 260 LEU A N 1
ATOM 2077 C CA . LEU A 1 260 ? -10.638 -7.362 26.381 1.00 61.06 260 LEU A CA 1
ATOM 2078 C C . LEU A 1 260 ? -11.101 -8.786 26.034 1.00 61.06 260 LEU A C 1
ATOM 2080 O O . LEU A 1 260 ? -11.781 -9.395 26.858 1.00 61.06 260 LEU A O 1
ATOM 2084 N N . ASN A 1 261 ? -10.774 -9.320 24.849 1.00 56.94 261 ASN A N 1
ATOM 2085 C CA . ASN A 1 261 ? -11.442 -10.522 24.325 1.00 56.94 261 ASN A CA 1
ATOM 2086 C C . ASN A 1 261 ? -10.531 -11.672 23.852 1.00 56.94 261 ASN A C 1
ATOM 2088 O O . ASN A 1 261 ? -11.077 -12.694 23.440 1.00 56.94 261 ASN A O 1
ATOM 2092 N N . GLU A 1 262 ? -9.193 -11.556 23.882 1.00 58.00 262 GLU A N 1
ATOM 2093 C CA . GLU A 1 262 ? -8.185 -12.563 23.435 1.00 58.00 262 GLU A CA 1
ATOM 2094 C C . GLU A 1 262 ? -8.368 -13.162 22.007 1.00 58.00 262 GLU A C 1
ATOM 2096 O O . GLU A 1 262 ? -7.479 -13.855 21.512 1.00 58.00 262 GLU A O 1
ATOM 2101 N N . LYS A 1 263 ? -9.487 -12.901 21.317 1.00 49.94 263 LYS A N 1
ATOM 2102 C CA . LYS A 1 263 ? -9.957 -13.566 20.089 1.00 49.94 263 LYS A CA 1
ATOM 2103 C C . LYS A 1 263 ? -10.664 -12.605 19.121 1.00 49.94 263 LYS A C 1
ATOM 2105 O O . LYS A 1 263 ? -11.739 -12.917 18.613 1.00 49.94 263 LYS A O 1
ATOM 2110 N N . VAL A 1 264 ? -10.112 -11.425 18.853 1.00 53.03 264 VAL A N 1
ATOM 2111 C CA . VAL A 1 264 ? -10.579 -10.675 17.673 1.00 53.03 264 VAL A CA 1
ATOM 2112 C C . VAL A 1 264 ? -9.956 -11.342 16.446 1.00 53.03 264 VAL A C 1
ATOM 2114 O O . VAL A 1 264 ? -8.737 -11.343 16.300 1.00 53.03 264 VAL A O 1
ATOM 2117 N N . GLU A 1 265 ? -10.786 -11.997 15.630 1.00 56.12 265 GLU A N 1
ATOM 2118 C CA . GLU A 1 265 ? -10.331 -12.852 14.522 1.00 56.12 265 GLU A CA 1
ATOM 2119 C C . GLU A 1 265 ? -9.774 -12.042 13.337 1.00 56.12 265 GLU A C 1
ATOM 2121 O O . GLU A 1 265 ? -8.868 -12.528 12.661 1.00 56.12 265 GLU A O 1
ATOM 2126 N N . ILE A 1 266 ? -10.242 -10.799 13.133 1.00 61.34 266 ILE A N 1
ATOM 2127 C CA . ILE A 1 266 ? -9.706 -9.798 12.191 1.00 61.34 266 ILE A CA 1
ATOM 2128 C C . ILE A 1 266 ? -10.017 -8.407 12.776 1.00 61.34 266 ILE A C 1
ATOM 2130 O O . ILE A 1 266 ? -11.175 -8.115 13.065 1.00 61.34 266 ILE A O 1
ATOM 2134 N N . GLY A 1 267 ? -8.997 -7.579 13.026 1.00 75.81 267 GLY A N 1
ATOM 2135 C CA . GLY A 1 267 ? -9.190 -6.196 13.492 1.00 75.81 267 GLY A CA 1
ATOM 2136 C C . GLY A 1 267 ? -9.780 -5.296 12.402 1.00 75.81 267 GLY A C 1
ATOM 2137 O O . GLY A 1 267 ? -9.826 -5.673 11.230 1.00 75.81 267 GLY A O 1
ATOM 2138 N N . ASN A 1 268 ? -10.183 -4.078 12.756 1.00 91.38 268 ASN A N 1
ATOM 2139 C CA . ASN A 1 268 ? -10.591 -3.072 11.774 1.00 91.38 268 ASN A CA 1
ATOM 2140 C C . ASN A 1 268 ? -9.427 -2.641 10.863 1.00 91.38 268 ASN A C 1
ATOM 2142 O O . ASN A 1 268 ? -9.659 -2.005 9.835 1.00 91.38 268 ASN A O 1
ATOM 2146 N N . ILE A 1 269 ? -8.184 -3.006 11.195 1.00 94.31 269 ILE A N 1
ATOM 2147 C CA . ILE A 1 269 ? -7.014 -2.796 10.341 1.00 94.31 269 ILE A CA 1
ATOM 2148 C C . ILE A 1 269 ? -6.356 -4.115 9.956 1.00 94.31 269 ILE A C 1
ATOM 2150 O O . ILE A 1 269 ? -5.815 -4.845 10.790 1.00 94.31 269 ILE A O 1
ATOM 2154 N N . LEU A 1 270 ? -6.281 -4.351 8.648 1.00 95.38 270 LEU A N 1
ATOM 2155 C CA . LEU A 1 270 ? -5.488 -5.418 8.059 1.00 95.38 270 LEU A CA 1
ATOM 2156 C C . LEU A 1 270 ? -4.152 -4.863 7.563 1.00 95.38 270 LEU A C 1
ATOM 2158 O O . LEU A 1 270 ? -4.093 -4.041 6.650 1.00 95.38 270 LEU A O 1
ATOM 2162 N N . LYS A 1 271 ? -3.051 -5.350 8.137 1.00 95.81 271 LYS A N 1
ATOM 2163 C CA . LYS A 1 271 ? -1.699 -5.043 7.660 1.00 95.81 271 LYS A CA 1
ATOM 2164 C C . LYS A 1 271 ? -1.150 -6.217 6.877 1.00 95.81 271 LYS A C 1
ATOM 2166 O O . LYS A 1 271 ? -1.144 -7.353 7.354 1.00 95.81 271 LYS A O 1
ATOM 2171 N N . MET A 1 272 ? -0.627 -5.939 5.695 1.00 96.12 272 MET A N 1
ATOM 2172 C CA . MET A 1 272 ? -0.153 -6.963 4.782 1.00 96.12 272 MET A CA 1
ATOM 2173 C C . MET A 1 272 ? 1.177 -6.597 4.152 1.00 96.12 272 MET A C 1
ATOM 2175 O O . MET A 1 272 ? 1.581 -5.439 4.071 1.00 96.12 272 MET A O 1
ATOM 2179 N N . ALA A 1 273 ? 1.858 -7.624 3.671 1.00 96.56 273 ALA A N 1
ATOM 2180 C CA . ALA A 1 273 ? 2.971 -7.472 2.766 1.00 96.56 273 ALA A CA 1
ATOM 2181 C C . ALA A 1 273 ? 2.738 -8.298 1.511 1.00 96.56 273 ALA A C 1
ATOM 2183 O O . ALA A 1 273 ? 2.376 -9.473 1.610 1.00 96.56 273 ALA A O 1
ATOM 2184 N N . SER A 1 274 ? 3.015 -7.714 0.353 1.00 95.81 274 SER A N 1
ATOM 2185 C CA . SER A 1 274 ? 3.067 -8.445 -0.903 1.00 95.81 274 SER A CA 1
ATOM 2186 C C . SER A 1 274 ? 4.518 -8.759 -1.275 1.00 95.81 274 SER A C 1
ATOM 2188 O O . SER A 1 274 ? 5.471 -8.037 -0.951 1.00 95.81 274 SER A O 1
ATOM 2190 N N . LEU A 1 275 ? 4.712 -9.897 -1.930 1.00 95.31 275 LEU A N 1
ATOM 2191 C CA . LEU A 1 275 ? 5.991 -10.296 -2.491 1.00 95.31 275 LEU A CA 1
ATOM 2192 C C . LEU A 1 275 ? 5.803 -10.651 -3.960 1.00 95.31 275 LEU A C 1
ATOM 2194 O O . LEU A 1 275 ? 5.338 -11.743 -4.282 1.00 95.31 275 LEU A O 1
ATOM 2198 N N . VAL A 1 276 ? 6.209 -9.730 -4.828 1.00 94.25 276 VAL A N 1
ATOM 2199 C CA . VAL A 1 276 ? 6.122 -9.866 -6.281 1.00 94.25 276 VAL A CA 1
ATOM 2200 C C . VAL A 1 276 ? 7.405 -10.489 -6.815 1.00 94.25 276 VAL A C 1
ATOM 2202 O O . VAL A 1 276 ? 8.518 -10.021 -6.527 1.00 94.25 276 VAL A O 1
ATOM 2205 N N . ASN A 1 277 ? 7.262 -11.561 -7.591 1.00 91.81 277 ASN A N 1
ATOM 2206 C CA . ASN A 1 277 ? 8.387 -12.237 -8.225 1.00 91.81 277 ASN A CA 1
ATOM 2207 C C . ASN A 1 277 ? 8.618 -11.756 -9.673 1.00 91.81 277 ASN A C 1
ATOM 2209 O O . ASN A 1 277 ? 7.839 -11.005 -10.252 1.00 91.81 277 ASN A O 1
ATOM 2213 N N . LYS A 1 278 ? 9.703 -12.229 -10.301 1.00 91.94 278 LYS A N 1
ATOM 2214 C CA . LYS A 1 278 ? 10.072 -11.858 -11.683 1.00 91.94 278 LYS A CA 1
ATOM 2215 C C . LYS A 1 278 ? 9.080 -12.294 -12.773 1.00 91.94 278 LYS A C 1
ATOM 2217 O O . LYS A 1 278 ? 9.249 -11.887 -13.914 1.00 91.94 278 LYS A O 1
ATOM 2222 N N . LYS A 1 279 ? 8.148 -13.195 -12.463 1.00 91.12 279 LYS A N 1
ATOM 2223 C CA . LYS A 1 279 ? 7.084 -13.636 -13.375 1.00 91.12 279 LYS A CA 1
ATOM 2224 C C . LYS A 1 279 ? 5.806 -12.811 -13.208 1.00 91.12 279 LYS A C 1
ATOM 2226 O O . LYS A 1 279 ? 4.902 -12.978 -14.010 1.00 91.12 279 LYS A O 1
ATOM 2231 N N . GLY A 1 280 ? 5.749 -11.946 -12.192 1.00 90.62 280 GLY A N 1
ATOM 2232 C CA . GLY A 1 280 ? 4.534 -11.239 -11.805 1.00 90.62 280 GLY A CA 1
ATOM 2233 C C . GLY A 1 280 ? 3.648 -12.023 -10.837 1.00 90.62 280 GLY A C 1
ATOM 2234 O O . GLY A 1 280 ? 2.578 -11.535 -10.512 1.00 90.62 280 GLY A O 1
ATOM 2235 N N . ASP A 1 281 ? 4.073 -13.189 -10.331 1.00 92.06 281 ASP A N 1
ATOM 2236 C CA . ASP A 1 281 ? 3.292 -13.870 -9.293 1.00 92.06 281 ASP A CA 1
ATOM 2237 C C . ASP A 1 281 ? 3.438 -13.109 -7.967 1.00 92.06 281 ASP A C 1
ATOM 2239 O O . ASP A 1 281 ? 4.563 -12.790 -7.547 1.00 92.06 281 ASP A O 1
ATOM 2243 N N . VAL A 1 282 ? 2.312 -12.870 -7.294 1.00 93.31 282 VAL A N 1
ATOM 2244 C CA . VAL A 1 282 ? 2.244 -12.188 -5.999 1.00 93.31 282 VAL A CA 1
ATOM 2245 C C . VAL A 1 282 ? 1.945 -13.197 -4.893 1.00 93.31 282 VAL A C 1
ATOM 2247 O O . VAL A 1 282 ? 1.092 -14.074 -5.025 1.00 93.31 282 VAL A O 1
ATOM 2250 N N . LYS A 1 283 ? 2.676 -13.087 -3.784 1.00 94.75 283 LYS A N 1
ATOM 2251 C CA . LYS A 1 283 ? 2.374 -13.777 -2.524 1.00 94.75 283 LYS A CA 1
ATOM 2252 C C . LYS A 1 283 ? 1.996 -12.758 -1.468 1.00 94.75 283 LYS A C 1
ATOM 2254 O O . LYS A 1 283 ? 2.666 -11.730 -1.366 1.00 94.75 283 LYS A O 1
ATOM 2259 N N . TYR A 1 284 ? 1.018 -13.092 -0.640 1.00 95.88 284 TYR A N 1
ATOM 2260 C CA . TYR A 1 284 ? 0.524 -12.219 0.414 1.00 95.88 284 TYR A CA 1
ATOM 2261 C C . TYR A 1 284 ? 0.896 -12.753 1.788 1.00 95.88 284 TYR A C 1
ATOM 2263 O O . TYR A 1 284 ? 0.983 -13.959 2.012 1.00 95.88 284 TYR A O 1
ATOM 2271 N N . PHE A 1 285 ? 1.158 -11.842 2.713 1.00 95.69 285 PHE A N 1
ATOM 2272 C CA . PHE A 1 285 ? 1.546 -12.172 4.074 1.00 95.69 285 PHE A CA 1
ATOM 2273 C C . PHE A 1 285 ? 0.851 -11.230 5.033 1.00 95.69 285 PHE A C 1
ATOM 2275 O O . PHE A 1 285 ? 0.965 -10.015 4.890 1.00 95.69 285 PHE A O 1
ATOM 2282 N N . GLU A 1 286 ? 0.192 -11.789 6.033 1.00 95.06 286 GLU A N 1
ATOM 2283 C CA . GLU A 1 286 ? -0.380 -11.001 7.114 1.00 95.06 286 GLU A CA 1
ATOM 2284 C C . GLU A 1 286 ? 0.721 -10.527 8.063 1.00 95.06 286 GLU A C 1
ATOM 2286 O O . GLU A 1 286 ? 1.626 -11.297 8.425 1.00 95.06 286 GLU A O 1
ATOM 2291 N N . ILE A 1 287 ? 0.647 -9.257 8.455 1.00 93.25 287 ILE A N 1
ATOM 2292 C CA . ILE A 1 287 ? 1.636 -8.594 9.296 1.00 93.25 287 ILE A CA 1
ATOM 2293 C C . ILE A 1 287 ? 1.031 -8.241 10.652 1.00 93.25 287 ILE A C 1
ATOM 2295 O O . ILE A 1 287 ? 0.065 -7.491 10.753 1.00 93.25 287 ILE A O 1
ATOM 2299 N N . GLY A 1 288 ? 1.659 -8.750 11.708 1.00 90.12 288 GLY A N 1
ATOM 2300 C CA . GLY A 1 288 ? 1.253 -8.519 13.085 1.00 90.12 288 GLY A CA 1
ATOM 2301 C C . GLY A 1 288 ? 1.606 -7.127 13.604 1.00 90.12 288 GLY A C 1
ATOM 2302 O O . GLY A 1 288 ? 2.230 -6.289 12.941 1.00 90.12 288 GLY A O 1
ATOM 2303 N N . ARG A 1 289 ? 1.207 -6.871 14.847 1.00 88.38 289 ARG A N 1
ATOM 2304 C CA . ARG A 1 289 ? 1.369 -5.582 15.539 1.00 88.38 289 ARG A CA 1
ATOM 2305 C C . ARG A 1 289 ? 2.825 -5.154 15.716 1.00 88.38 289 ARG A C 1
ATOM 2307 O O . ARG A 1 289 ? 3.126 -3.964 15.697 1.00 88.38 289 ARG A O 1
ATOM 2314 N N . GLU A 1 290 ? 3.745 -6.108 15.809 1.00 87.44 290 GLU A N 1
ATOM 2315 C CA . GLU A 1 290 ? 5.182 -5.876 15.994 1.00 87.44 290 GLU A CA 1
ATOM 2316 C C . GLU A 1 290 ? 5.964 -5.919 14.658 1.00 87.44 290 GLU A C 1
ATOM 2318 O O . GLU A 1 290 ? 7.205 -5.948 14.647 1.00 87.44 290 GLU A O 1
ATOM 2323 N N . GLY A 1 291 ? 5.258 -5.898 13.517 1.00 88.25 291 GLY A N 1
ATOM 2324 C CA . GLY A 1 291 ? 5.833 -5.928 12.165 1.00 88.25 291 GLY A CA 1
ATOM 2325 C C . GLY A 1 291 ? 6.410 -7.296 11.773 1.00 88.25 291 GLY A C 1
ATOM 2326 O O . GLY A 1 291 ? 7.304 -7.408 10.923 1.00 88.25 291 GLY A O 1
ATOM 2327 N N . GLU A 1 292 ? 5.985 -8.351 12.456 1.00 89.06 292 GLU A N 1
ATOM 2328 C CA . GLU A 1 292 ? 6.274 -9.749 12.175 1.00 89.06 292 GLU A CA 1
ATOM 2329 C C . GLU A 1 292 ? 5.308 -10.328 11.141 1.00 89.06 292 GLU A C 1
ATOM 2331 O O . GLU A 1 292 ? 4.151 -9.942 11.058 1.00 89.06 292 GLU A O 1
ATOM 2336 N N . VAL A 1 293 ? 5.787 -11.288 10.353 1.00 90.94 293 VAL A N 1
ATOM 2337 C CA . VAL A 1 293 ? 4.920 -12.060 9.459 1.00 90.94 293 VAL A CA 1
ATOM 2338 C C . VAL A 1 293 ? 4.207 -13.120 10.291 1.00 90.94 293 VAL A C 1
ATOM 2340 O O . VAL A 1 293 ? 4.889 -13.976 10.860 1.00 90.94 293 VAL A O 1
ATOM 2343 N N . LEU A 1 294 ? 2.876 -13.078 10.325 1.00 90.81 294 LEU A N 1
ATOM 2344 C CA . LEU A 1 294 ? 2.045 -14.051 11.038 1.00 90.81 294 LEU A CA 1
ATOM 2345 C C . LEU A 1 294 ? 1.845 -15.316 10.200 1.00 90.81 294 LEU A C 1
ATOM 2347 O O . LEU A 1 294 ? 2.218 -16.413 10.616 1.00 90.81 294 LEU A O 1
ATOM 2351 N N . ARG A 1 295 ? 1.324 -15.154 8.980 1.00 92.81 295 ARG A N 1
ATOM 2352 C CA . ARG A 1 295 ? 1.049 -16.247 8.037 1.00 92.81 295 ARG A CA 1
ATOM 2353 C C . ARG A 1 295 ? 1.177 -15.788 6.586 1.00 92.81 295 ARG A C 1
ATOM 2355 O O . ARG A 1 295 ? 1.168 -14.594 6.301 1.00 92.81 295 ARG A O 1
ATOM 2362 N N . GLU A 1 296 ? 1.363 -16.750 5.687 1.00 95.12 296 GLU A N 1
ATOM 2363 C CA . GLU A 1 296 ? 1.176 -16.543 4.245 1.00 95.12 296 GLU A CA 1
ATOM 2364 C C . GLU A 1 296 ? -0.318 -16.692 3.942 1.00 95.12 296 GLU A C 1
ATOM 2366 O O . GLU A 1 296 ? -0.964 -17.568 4.515 1.00 95.12 296 GLU A O 1
ATOM 2371 N N . LEU A 1 297 ? -0.841 -15.828 3.079 1.00 94.06 297 LEU A N 1
ATOM 2372 C CA . LEU A 1 297 ? -2.223 -15.824 2.617 1.00 94.06 297 LEU A CA 1
ATOM 2373 C C . LEU A 1 297 ? -2.233 -16.154 1.124 1.00 94.06 297 LEU A C 1
ATOM 2375 O O . LEU A 1 297 ? -1.422 -15.629 0.350 1.00 94.06 297 LEU A O 1
ATOM 2379 N N . SER A 1 298 ? -3.148 -17.024 0.712 1.00 93.88 298 SER A N 1
ATOM 2380 C CA . SER A 1 298 ? -3.496 -17.160 -0.698 1.00 93.88 298 SER A CA 1
ATOM 2381 C C . SER A 1 298 ? -4.316 -15.952 -1.154 1.00 93.88 298 SER A C 1
ATOM 2383 O O . SER A 1 298 ? -4.895 -15.237 -0.339 1.00 93.88 298 SER A O 1
ATOM 2385 N N . LYS A 1 299 ? -4.403 -15.737 -2.470 1.00 93.81 299 LYS A N 1
ATOM 2386 C CA . LYS A 1 299 ? -5.266 -14.693 -3.041 1.00 93.81 299 LYS A CA 1
ATOM 2387 C C . LYS A 1 299 ? -6.722 -14.840 -2.573 1.00 93.81 299 LYS A C 1
ATOM 2389 O O . LYS A 1 299 ? -7.348 -13.863 -2.194 1.00 93.81 299 LYS A O 1
ATOM 2394 N N . ILE A 1 300 ? -7.213 -16.080 -2.517 1.00 94.69 300 ILE A N 1
ATOM 2395 C CA . ILE A 1 300 ? -8.573 -16.404 -2.066 1.00 94.69 300 ILE A CA 1
ATOM 2396 C C . ILE A 1 300 ? -8.767 -16.042 -0.589 1.00 94.69 300 ILE A C 1
ATOM 2398 O O . ILE A 1 300 ? -9.815 -15.511 -0.239 1.00 94.69 300 ILE A O 1
ATOM 2402 N N . ASP A 1 301 ? -7.766 -16.280 0.266 1.00 94.62 301 ASP A N 1
ATOM 2403 C CA . ASP A 1 301 ? -7.856 -15.894 1.680 1.00 94.62 301 ASP A CA 1
ATOM 2404 C C . ASP A 1 301 ? -7.996 -14.372 1.815 1.00 94.62 301 ASP A C 1
ATOM 2406 O O . ASP A 1 301 ? -8.811 -13.894 2.596 1.00 94.62 301 ASP A O 1
ATOM 2410 N N . VAL A 1 302 ? -7.236 -13.604 1.024 1.00 95.50 302 VAL A N 1
ATOM 2411 C CA . VAL A 1 302 ? -7.328 -12.135 1.011 1.00 95.50 302 VAL A CA 1
ATOM 2412 C C . VAL A 1 302 ? -8.697 -11.679 0.510 1.00 95.50 302 VAL A C 1
ATOM 2414 O O . VAL A 1 302 ? -9.330 -10.856 1.160 1.00 95.50 302 VAL A O 1
ATOM 2417 N N . GLU A 1 303 ? -9.189 -12.236 -0.597 1.00 95.25 303 GLU A N 1
ATOM 2418 C CA . GLU A 1 303 ? -10.525 -11.926 -1.124 1.00 95.25 303 GLU A CA 1
ATOM 2419 C C . GLU A 1 303 ? -11.628 -12.182 -0.096 1.00 95.25 303 GLU A C 1
ATOM 2421 O O . GLU A 1 303 ? -12.530 -11.362 0.049 1.00 95.25 303 GLU A O 1
ATOM 2426 N N . GLN A 1 304 ? -11.553 -13.302 0.626 1.00 93.88 304 GLN A N 1
ATOM 2427 C CA . GLN A 1 304 ? -12.504 -13.623 1.688 1.00 93.88 304 GLN A CA 1
ATOM 2428 C C . GLN A 1 304 ? -12.403 -12.630 2.844 1.00 93.88 304 GLN A C 1
ATOM 2430 O O . GLN A 1 304 ? -13.428 -12.160 3.318 1.00 93.88 304 GLN A O 1
ATOM 2435 N N . ILE A 1 305 ? -11.190 -12.271 3.273 1.00 93.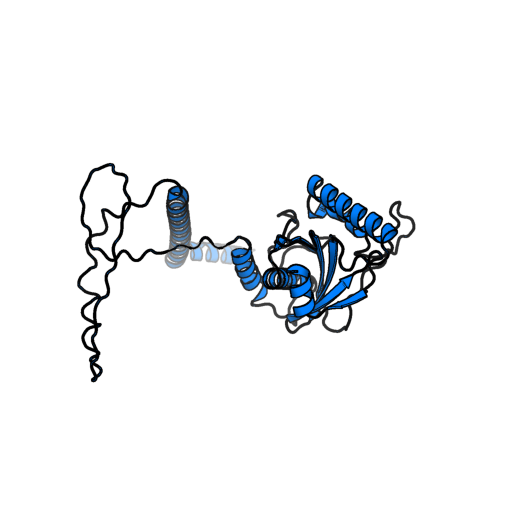38 305 ILE A N 1
ATOM 2436 C CA . ILE A 1 305 ? -10.989 -11.278 4.336 1.00 93.38 305 ILE A CA 1
ATOM 2437 C C . ILE A 1 305 ? -11.581 -9.915 3.953 1.00 93.38 305 ILE A C 1
ATOM 2439 O O . ILE A 1 305 ? -12.128 -9.249 4.817 1.00 93.38 305 ILE A O 1
ATOM 2443 N N . LEU A 1 306 ? -11.465 -9.490 2.692 1.00 93.56 306 LEU A N 1
ATOM 2444 C CA . LEU A 1 306 ? -11.912 -8.160 2.257 1.00 93.56 306 LEU A CA 1
ATOM 2445 C C . LEU A 1 306 ? -13.420 -8.057 1.986 1.00 93.56 306 LEU A C 1
ATOM 2447 O O . LEU A 1 306 ? -13.943 -6.946 1.940 1.00 93.56 306 LEU A O 1
ATOM 2451 N N . LYS A 1 307 ? -14.097 -9.188 1.753 1.00 88.88 307 LYS A N 1
ATOM 2452 C CA . LYS A 1 307 ? -15.512 -9.251 1.336 1.00 88.88 307 LYS A CA 1
ATOM 2453 C C . LYS A 1 307 ? -16.467 -9.788 2.411 1.00 88.88 307 LYS A C 1
ATOM 2455 O O . LYS A 1 307 ? -17.671 -9.807 2.154 1.00 88.88 307 LYS A O 1
ATOM 2460 N N . ASN A 1 308 ? -15.948 -10.300 3.527 1.00 67.94 308 ASN A N 1
ATOM 2461 C CA . ASN A 1 308 ? -16.741 -10.866 4.627 1.00 67.94 308 ASN A CA 1
ATOM 2462 C C . ASN A 1 308 ? -17.308 -9.778 5.536 1.00 67.94 308 ASN A C 1
ATOM 2464 O O . ASN A 1 308 ? -18.469 -9.952 5.968 1.00 67.94 308 ASN A O 1
#

Solvent-accessible surface area (backbone atoms only — not comparable to full-atom values): 18655 Å² total; per-residue (Å²): 114,72,71,61,54,50,56,53,49,54,59,48,49,49,53,69,29,75,66,34,46,45,55,50,48,53,50,50,50,51,53,49,50,51,49,50,49,51,50,51,48,51,47,54,48,50,54,61,58,70,42,79,84,55,84,87,76,82,86,76,75,75,86,87,68,73,82,75,65,72,81,68,77,82,76,82,76,97,74,89,85,86,85,82,88,84,87,88,88,85,91,88,88,85,86,82,89,87,86,92,76,93,70,94,63,88,73,80,80,80,78,80,74,80,72,51,73,65,57,55,46,43,55,51,44,50,67,54,50,73,82,68,44,74,90,77,51,51,76,62,35,40,43,38,45,20,42,48,52,48,53,45,51,48,54,76,41,29,63,56,43,74,58,44,35,78,90,65,49,87,84,49,41,81,56,78,86,79,88,73,75,71,44,45,29,40,36,80,41,57,48,29,41,34,40,40,35,42,55,36,51,43,87,76,80,95,68,82,79,59,55,62,56,86,62,78,86,45,98,67,77,42,64,17,43,66,7,56,61,38,43,61,66,37,29,39,80,37,40,35,64,70,56,26,49,55,53,46,51,50,54,49,51,43,51,59,52,36,80,72,56,85,65,69,91,72,44,53,61,44,39,36,34,39,38,26,36,76,86,68,55,73,44,40,27,39,39,38,68,69,26,42,78,74,46,79,41,54,73,67,54,49,27,48,48,38,67,92

Secondary structure (DSSP, 8-state):
-HHHHHHHHHHHHHHHSHHHHHHHHHHHHHHHHHHHHHHHHHHHHHHHHGGGGS-----------SSSGGGSTT---S--------------------------------------HHHHHHHHHHHHHTT--TTT--HHHHHHHHHHHHHHHHHHHS-EEE-S-TTTS--STTSPPP-S-SEEEEESSPSSSEEEEEEEE-SS-SS--PPB-S-TTSSS---BTTBHHHHHHHHHHHH-HHHHHHHHHHHHHHHHHHHHHS--SS-SEEEEEEEE-TTS-EEEEEE-TBS-EEEEE-HHHHHHHHH-

Mean predicted aligned error: 17.8 Å

Foldseek 3Di:
DVVVVVVVVVVVVCCVPPVNVVVVVVVVVVVVVVVVVVVVVVVVVVVVVVCVPPDDDPPPDPDPDDPPPPPPPPPDDDDDDDDDDDDDDDDDDDDDDDDDDPDPDPDPPPPPPPDDPLRVLLVQLCVQCVPDAPVPDDPQLLQLNQLSLVSNLLVVQAQWDFQWDPVQARRHSPDDDDDAFSTKIQFPQDDQRIETEATDEDADDDDDDWDADPCCPDPQRQGTPPALSRNLVRQCVTRNDPVSVVVNVQVVVQVVVCVVPVDPPGGNYWYKYWYAHSVRDIKIFTADNNRDTPDIDDSVRSSVSSND

pLDDT: mean 70.47, std 25.46, range [25.69, 98.25]

Sequence (308 aa):
IWKNAKNGIDNLVSKFSKKGIQETTENLISTNMLKEMAGSFKKSFEDILNFGEHRLNFAGIGDIGDDILKNIEEAKSPNGKNINNSVDKNNNNNNNNNNKANNNGAGVEITIKSSSEQELRIVDIDNQIKDFNPSKATRLQKGNYGELLTEKEMYDMGDLENIMLDDVRLKDINDKTHQGIDLIFKNNTPPPEIVIVESKYKNNGNKPRMNKNRNQNTKYKWKRQMDDKWVSKNLEDAVGKDKAEEIREILKQDIDNIDLNEKVEIGNILKMASLVNKKGDVKYFEIGREGEVLRELSKIDVEQILKN

Radius of gyration: 30.53 Å; Cα contacts (8 Å, |Δi|>4): 330; chains: 1; bounding box: 94×53×76 Å

Nearest PDB structures (foldseek):
  2e2l-assembly1_E  TM=5.864E-01  e=5.356E+00  Helicobacter pylori 26695